Protein AF-A0A1D6Q9Y7-F1 (afdb_monomer)

InterPro domains:
  IPR002205 DNA topoisomerase, type IIA, domain A [PF00521] (2-168)
  IPR002205 DNA topoisomerase, type IIA, domain A [PS52040] (1-167)
  IPR013757 DNA topoisomerase, type IIA, alpha-helical domain superfamily [G3DSA:1.10.268.10] (16-209)
  IPR013760 DNA topoisomerase, type IIA-like domain superfamily [SSF56719] (1-176)
  IPR050634 DNA Topoisomerase II [PTHR10169] (1-210)

Mean predicted aligned error: 13.59 Å

Secondary structure (DSSP, 8-state):
-EEE-TTS-EEE-SSHHHHHHHHHHHHHHHHHHHHHHHHHHHHHHHHHHHHHHHHHHHHHTTSS--TT--HHHHHHHHHHTTPPP------------S---------------SS--GGGGHHHHTS-GGG-SHHHHHHHHHHHHHHHHHHHHHHHS-HHHHHHHHHHHHHHHHHHHHHHHHHHHHHHHHHHHHHHH---------PPPPPPP--------

Organism: Zea mays (NCBI:txid4577)

Foldseek 3Di:
DWDQAPVRDTDDDPDVVVVVVSVVVVLLVVLVVVLVVVLVVLVVVLLLLVLLLVLLVCVLVVVDDLPPDDLVVSLVVCVVVPRDFAADPPPPPDCDDDDDDDPDPDDDDDDDDDDGDSNRCVSNVVDDPVCSDPVNSVVSVVVSVVSVVVSVVSVPDRSVNVVVVVVVVVVVVVVVVVVVVVVVVVVVVVVVVVVVVPPDDDDDDDDDDDDDDDDDDDDDD

Nearest PDB structures (foldseek):
  8gcc-assembly1_B  TM=9.013E-01  e=9.458E-10  Trypanosoma cruzi strain CL Brener
  4j3n-assembly1_A  TM=8.733E-01  e=1.197E-09  Homo sapiens
  5gwi-assembly1_A  TM=8.778E-01  e=2.894E-09  Homo sapiens
  4g0w-assembly1_B  TM=8.693E-01  e=4.370E-09  Homo sapiens
  1bjt-assembly1_A  TM=8.539E-01  e=1.505E-08  Saccharomyces cerevisiae

pLDDT: mean 79.4, std 22.07, range [29.62, 97.56]

Sequence (221 aa):
MHLFDSDGKIRKYDTPEQILEEFFQLRLEFYCKRKEALLKNIKLDLKKLENKVRFIRCVVDNEIIVNNRKRADLFLELRHKNFDPFPKKKKKAEPTAVGAIEEEENVESPETAVGVDPSDYEYLLSMSIGTLTLEKIQELNAEKQKLVDDVVELMNTSPKSLWLKDLDAFEKELDVLDQMDLAEEVQREKRIKEGKKGGSKAAPKKQPKKAAPIKLESSTE

Solvent-accessible surface area (backbone atoms only — not comparable to full-atom values): 13820 Å² total; per-residue (Å²): 90,79,45,67,48,100,87,70,45,86,40,80,38,94,50,72,64,61,53,50,57,56,48,50,55,55,51,52,53,51,34,45,54,46,52,53,52,51,53,51,49,53,53,52,51,46,53,53,49,51,48,46,47,51,49,38,49,34,40,71,72,63,75,44,77,76,74,98,56,61,68,70,59,53,46,52,50,42,55,74,69,66,56,81,73,54,68,67,82,71,76,74,75,68,90,71,77,90,84,82,83,84,80,80,82,82,77,89,78,84,83,84,77,73,98,74,57,76,66,16,51,40,85,62,75,71,54,60,77,88,55,62,40,75,68,45,43,52,52,53,50,52,53,44,49,52,53,51,51,51,48,54,52,57,68,72,50,48,47,66,54,56,50,50,56,53,48,58,54,48,50,54,55,48,55,51,51,55,51,49,53,52,51,49,50,54,50,51,50,48,54,53,55,53,58,66,71,64,80,83,77,92,80,82,95,74,80,89,76,79,82,79,82,80,84,80,86,82,74,90,131

Radius of gyration: 30.13 Å; Cα contacts (8 Å, |Δi|>4): 92; chains: 1; bounding box: 78×54×70 Å

Structure (mmCIF, N/CA/C/O backbone):
data_AF-A0A1D6Q9Y7-F1
#
_entry.id   AF-A0A1D6Q9Y7-F1
#
loop_
_atom_site.group_PDB
_atom_site.id
_atom_site.type_symbol
_atom_site.label_atom_id
_atom_site.label_alt_id
_atom_site.label_comp_id
_atom_site.label_asym_id
_atom_site.label_entity_id
_atom_site.label_seq_id
_atom_site.pdbx_PDB_ins_code
_atom_site.Cartn_x
_atom_site.Cartn_y
_atom_site.Cartn_z
_atom_site.occupancy
_atom_site.B_iso_or_equiv
_atom_site.auth_seq_id
_atom_site.auth_comp_id
_atom_site.auth_asym_id
_atom_site.auth_atom_id
_atom_site.pdbx_PDB_model_num
ATOM 1 N N . MET A 1 1 ? 16.407 -15.327 -31.214 1.00 90.94 1 MET A N 1
ATOM 2 C CA . MET A 1 1 ? 16.794 -15.268 -29.785 1.00 90.94 1 MET A CA 1
ATOM 3 C C . MET A 1 1 ? 16.027 -16.350 -29.037 1.00 90.94 1 MET A C 1
ATOM 5 O O . MET A 1 1 ? 14.853 -16.512 -29.332 1.00 90.94 1 MET A O 1
ATOM 9 N N . HIS A 1 2 ? 16.659 -17.124 -28.153 1.00 94.19 2 HIS A N 1
ATOM 10 C CA . HIS A 1 2 ? 15.965 -18.149 -27.356 1.00 94.19 2 HIS A CA 1
ATOM 11 C C . HIS A 1 2 ? 15.825 -17.642 -25.922 1.00 94.19 2 HIS A C 1
ATOM 13 O O . HIS A 1 2 ? 16.838 -17.315 -25.308 1.00 94.19 2 HIS A O 1
ATOM 19 N N . LEU A 1 3 ? 14.595 -17.540 -25.422 1.00 95.06 3 LEU A N 1
ATOM 20 C CA . LEU A 1 3 ? 14.276 -17.031 -24.085 1.00 95.06 3 LEU A CA 1
ATOM 21 C C . LEU A 1 3 ? 13.204 -17.918 -23.442 1.00 95.06 3 LEU A C 1
ATOM 23 O O . LEU A 1 3 ? 12.553 -18.701 -24.135 1.00 95.06 3 LEU A O 1
ATOM 27 N N . PHE A 1 4 ? 13.037 -17.802 -22.127 1.00 94.50 4 PHE A N 1
ATOM 28 C CA . PHE A 1 4 ? 11.902 -18.399 -21.431 1.00 94.50 4 PHE A CA 1
ATOM 29 C C . PHE A 1 4 ? 10.667 -17.510 -21.593 1.00 94.50 4 PHE A C 1
ATOM 31 O O . PHE A 1 4 ? 10.765 -16.297 -21.406 1.00 94.50 4 PHE A O 1
ATOM 38 N N . ASP A 1 5 ? 9.535 -18.117 -21.936 1.00 90.50 5 ASP A N 1
ATOM 39 C CA . ASP A 1 5 ? 8.233 -17.450 -21.969 1.00 90.50 5 ASP A CA 1
ATOM 40 C C . ASP A 1 5 ? 7.643 -17.280 -20.552 1.00 90.50 5 ASP A C 1
ATOM 42 O O . ASP A 1 5 ? 8.247 -17.678 -19.547 1.00 90.50 5 ASP A O 1
ATOM 46 N N . SER A 1 6 ? 6.449 -16.687 -20.453 1.00 89.19 6 SER A N 1
ATOM 47 C CA . SER A 1 6 ? 5.740 -16.500 -19.175 1.00 89.19 6 SER A CA 1
ATOM 48 C C . SER A 1 6 ? 5.443 -17.801 -18.417 1.00 89.19 6 SER A C 1
ATOM 50 O O . SER A 1 6 ? 5.249 -17.762 -17.202 1.00 89.19 6 SER A O 1
ATOM 52 N N . ASP A 1 7 ? 5.419 -18.938 -19.118 1.00 89.81 7 ASP A N 1
ATOM 53 C CA . ASP A 1 7 ? 5.186 -20.269 -18.554 1.00 89.81 7 ASP A CA 1
ATOM 54 C C . ASP A 1 7 ? 6.498 -20.987 -18.184 1.00 89.81 7 ASP A C 1
ATOM 56 O O . ASP A 1 7 ? 6.476 -22.130 -17.717 1.00 89.81 7 ASP A O 1
ATOM 60 N N . GLY A 1 8 ? 7.651 -20.346 -18.403 1.00 91.19 8 GLY A N 1
ATOM 61 C CA . GLY A 1 8 ? 8.970 -20.916 -18.139 1.00 91.19 8 GLY A CA 1
ATOM 62 C C . GLY A 1 8 ? 9.435 -21.931 -19.188 1.00 91.19 8 GLY A C 1
ATOM 63 O O . GLY A 1 8 ? 10.327 -22.734 -18.905 1.00 91.19 8 GLY A O 1
ATOM 64 N N . LYS A 1 9 ? 8.861 -21.927 -20.396 1.00 93.81 9 LYS A N 1
ATOM 65 C CA . LYS A 1 9 ? 9.272 -22.799 -21.507 1.00 93.81 9 LYS A CA 1
ATOM 66 C C . LYS A 1 9 ? 10.214 -22.063 -22.450 1.00 93.81 9 LYS A C 1
ATOM 68 O O . LYS A 1 9 ? 10.090 -20.864 -22.672 1.00 93.81 9 LYS A O 1
ATOM 73 N N . ILE A 1 10 ? 11.165 -22.793 -23.035 1.00 95.25 10 ILE A N 1
ATOM 74 C CA . ILE A 1 10 ? 12.103 -22.217 -24.004 1.00 95.25 10 ILE A CA 1
ATOM 75 C C . ILE A 1 10 ? 11.368 -21.964 -25.321 1.00 95.25 10 ILE A C 1
ATOM 77 O O . ILE A 1 10 ? 10.906 -22.902 -25.974 1.00 95.25 10 ILE A O 1
ATOM 81 N N . ARG A 1 11 ? 11.334 -20.701 -25.742 1.00 93.75 11 ARG A N 1
ATOM 82 C CA . ARG A 1 11 ? 10.751 -20.251 -27.003 1.00 93.75 11 ARG A CA 1
ATOM 83 C C . ARG A 1 11 ? 11.802 -19.540 -27.853 1.00 93.75 11 ARG A C 1
ATOM 85 O O . ARG A 1 11 ? 12.656 -18.807 -27.350 1.00 93.75 11 ARG A O 1
ATOM 92 N N . LYS A 1 12 ? 11.751 -19.770 -29.166 1.00 95.69 12 LYS A N 1
ATOM 93 C CA . LYS A 1 12 ? 12.546 -19.027 -30.150 1.00 95.69 12 LYS A CA 1
ATOM 94 C C . LYS A 1 12 ? 11.738 -17.830 -30.648 1.00 95.69 12 LYS A C 1
ATOM 96 O O . LYS A 1 12 ? 10.635 -18.008 -31.150 1.00 95.69 12 LYS A O 1
ATOM 101 N N . TYR A 1 13 ? 12.329 -16.648 -30.546 1.00 95.44 13 TYR A N 1
ATOM 102 C CA . TYR A 1 13 ? 11.825 -15.387 -31.082 1.00 95.44 13 TYR A CA 1
ATOM 103 C C . TYR A 1 13 ? 12.644 -15.007 -32.311 1.00 95.44 13 TYR A C 1
ATOM 105 O O . TYR A 1 13 ? 13.884 -14.982 -32.249 1.00 95.44 13 TYR A O 1
ATOM 113 N N . ASP A 1 14 ? 11.969 -14.735 -33.422 1.00 95.38 14 ASP A N 1
ATOM 114 C CA . ASP A 1 14 ? 12.628 -14.395 -34.685 1.00 95.38 14 ASP A CA 1
ATOM 115 C C . ASP A 1 14 ? 12.981 -12.908 -34.756 1.00 95.38 14 ASP A C 1
ATOM 117 O O . ASP A 1 14 ? 14.014 -12.554 -35.324 1.00 95.38 14 ASP A O 1
ATOM 121 N N . THR A 1 15 ? 12.187 -12.052 -34.109 1.00 96.81 15 THR A N 1
ATOM 122 C CA . THR A 1 15 ? 12.413 -10.604 -34.055 1.00 96.81 15 THR A CA 1
ATOM 123 C C . THR A 1 15 ? 12.258 -10.074 -32.620 1.00 96.81 15 THR A C 1
ATOM 125 O O . THR A 1 15 ? 11.575 -10.703 -31.804 1.00 96.81 15 THR A O 1
ATOM 128 N N . PRO A 1 16 ? 12.915 -8.956 -32.255 1.00 95.44 16 PRO A N 1
ATOM 129 C CA . PRO A 1 16 ? 12.782 -8.365 -30.921 1.00 95.44 16 PRO A CA 1
ATOM 130 C C . PRO A 1 16 ? 11.370 -7.836 -30.628 1.00 95.44 16 PRO A C 1
ATOM 132 O O . PRO A 1 16 ? 10.951 -7.827 -29.473 1.00 95.44 16 PRO A O 1
ATOM 135 N N . GLU A 1 17 ? 10.602 -7.462 -31.651 1.00 96.31 17 GLU A N 1
ATOM 136 C CA . GLU A 1 17 ? 9.222 -6.986 -31.510 1.00 96.31 17 GLU A CA 1
ATOM 137 C C . GLU A 1 17 ? 8.303 -8.073 -30.940 1.00 96.31 17 GLU A C 1
ATOM 139 O O . GLU A 1 17 ? 7.440 -7.766 -30.123 1.00 96.31 17 GLU A O 1
ATOM 144 N N . GLN A 1 18 ? 8.534 -9.349 -31.283 1.00 94.50 18 GLN A N 1
ATOM 145 C CA . GLN A 1 18 ? 7.775 -10.474 -30.719 1.00 94.50 18 GLN A CA 1
ATOM 146 C C . GLN A 1 18 ? 7.965 -10.594 -29.200 1.00 94.50 18 GLN A C 1
ATOM 148 O O . GLN A 1 18 ? 7.024 -10.920 -28.480 1.00 94.50 18 GLN A O 1
ATOM 153 N N . ILE A 1 19 ? 9.178 -10.315 -28.709 1.00 94.75 19 ILE A N 1
ATOM 154 C CA . ILE A 1 19 ? 9.476 -10.308 -27.270 1.00 94.75 19 ILE A CA 1
ATOM 155 C C . ILE A 1 19 ? 8.729 -9.150 -26.604 1.00 94.75 19 ILE A C 1
ATOM 157 O O . ILE A 1 19 ? 8.137 -9.322 -25.541 1.00 94.75 19 ILE A O 1
ATOM 161 N N . LEU A 1 20 ? 8.740 -7.973 -27.238 1.00 95.06 20 LEU A N 1
ATOM 162 C CA . LEU A 1 20 ? 8.088 -6.779 -26.710 1.00 95.06 20 LEU A CA 1
ATOM 163 C C . LEU A 1 20 ? 6.562 -6.934 -26.648 1.00 95.06 20 LEU A C 1
ATOM 165 O O . LEU A 1 20 ? 5.955 -6.527 -25.661 1.00 95.06 20 LEU A O 1
ATOM 169 N N . GLU A 1 21 ? 5.947 -7.537 -27.666 1.00 93.69 21 GLU A N 1
ATOM 170 C CA . GLU A 1 21 ? 4.503 -7.781 -27.708 1.00 93.69 21 GLU A CA 1
ATOM 171 C C . GLU A 1 21 ? 4.059 -8.757 -26.607 1.00 93.69 21 GLU A C 1
ATOM 173 O O . GLU A 1 21 ? 3.091 -8.483 -25.893 1.00 93.69 21 GLU A O 1
ATOM 178 N N . GLU A 1 22 ? 4.808 -9.847 -26.398 1.00 93.31 22 GLU A N 1
ATOM 179 C CA . GLU A 1 22 ? 4.549 -10.793 -25.305 1.00 93.31 22 GLU A CA 1
ATOM 180 C C . GLU A 1 22 ? 4.733 -10.127 -23.931 1.00 93.31 22 GLU A C 1
ATOM 182 O O . GLU A 1 22 ? 3.859 -10.214 -23.061 1.00 93.31 22 GLU A O 1
ATOM 187 N N . PHE A 1 23 ? 5.830 -9.383 -23.755 1.00 94.94 23 PHE A N 1
ATOM 188 C CA . PHE A 1 23 ? 6.104 -8.639 -22.528 1.00 94.94 23 PHE A CA 1
ATOM 189 C C . PHE A 1 23 ? 5.013 -7.609 -22.220 1.00 94.94 23 PHE A C 1
ATOM 191 O O . PHE A 1 23 ? 4.602 -7.480 -21.067 1.00 94.94 23 PHE A O 1
ATOM 198 N N . PHE A 1 24 ? 4.524 -6.885 -23.231 1.00 94.94 24 PHE A N 1
ATOM 199 C CA . PHE A 1 24 ? 3.516 -5.844 -23.056 1.00 94.94 24 PHE A CA 1
ATOM 200 C C . PHE A 1 24 ? 2.220 -6.400 -22.456 1.00 94.94 24 PHE A C 1
ATOM 202 O O . PHE A 1 24 ? 1.682 -5.819 -21.508 1.00 94.94 24 PHE A O 1
ATOM 209 N N . GLN A 1 25 ? 1.742 -7.538 -22.968 1.00 93.19 25 GLN A N 1
ATOM 210 C CA . GLN A 1 25 ? 0.517 -8.172 -22.474 1.00 93.19 25 GLN A CA 1
ATOM 211 C C . GLN A 1 25 ? 0.675 -8.645 -21.029 1.00 93.19 25 GLN A C 1
ATOM 213 O O . GLN A 1 25 ? -0.143 -8.303 -20.170 1.00 93.19 25 GLN A O 1
ATOM 218 N N . LEU A 1 26 ? 1.772 -9.353 -20.747 1.00 94.69 26 LEU A N 1
ATOM 219 C CA . LEU A 1 26 ? 2.085 -9.826 -19.402 1.00 94.69 26 LEU A CA 1
ATOM 220 C C . LEU A 1 26 ? 2.188 -8.651 -18.422 1.00 94.69 26 LEU A C 1
ATOM 222 O O . LEU A 1 26 ? 1.589 -8.659 -17.346 1.00 94.69 26 LEU A O 1
ATOM 226 N N . ARG A 1 27 ? 2.913 -7.596 -18.801 1.00 95.62 27 ARG A N 1
ATOM 227 C CA . ARG A 1 27 ? 3.117 -6.423 -17.951 1.00 95.62 27 ARG A CA 1
ATOM 228 C C . ARG A 1 27 ? 1.794 -5.738 -17.621 1.00 95.62 27 ARG A C 1
ATOM 230 O O . ARG A 1 27 ? 1.571 -5.401 -16.457 1.00 95.62 27 ARG A O 1
ATOM 237 N N . LEU A 1 28 ? 0.910 -5.567 -18.604 1.00 95.50 28 LEU A N 1
ATOM 238 C CA . LEU A 1 28 ? -0.394 -4.943 -18.391 1.00 95.50 28 LEU A CA 1
ATOM 239 C C . LEU A 1 28 ? -1.270 -5.757 -17.426 1.00 95.50 28 LEU A C 1
ATOM 241 O O . LEU A 1 28 ? -1.888 -5.176 -16.531 1.00 95.50 28 LEU A O 1
ATOM 245 N N . GLU A 1 29 ? -1.273 -7.086 -17.545 1.00 96.12 29 GLU A N 1
ATOM 246 C CA . GLU A 1 29 ? -1.982 -7.972 -16.613 1.00 96.12 29 GLU A CA 1
ATOM 247 C C . GLU A 1 29 ? -1.471 -7.802 -15.171 1.00 96.12 29 GLU A C 1
ATOM 249 O O . GLU A 1 29 ? -2.252 -7.703 -14.219 1.00 96.12 29 GLU A O 1
ATOM 254 N N . PHE A 1 30 ? -0.154 -7.689 -14.992 1.00 96.50 30 PHE A N 1
ATOM 255 C CA . PHE A 1 30 ? 0.439 -7.452 -13.678 1.00 96.50 30 PHE A CA 1
ATOM 256 C C . PHE A 1 30 ? 0.118 -6.062 -13.114 1.00 96.50 30 PHE A C 1
ATOM 258 O O . PHE A 1 30 ? -0.008 -5.925 -11.897 1.00 96.50 30 PHE A O 1
ATOM 265 N N . TYR A 1 31 ? -0.094 -5.042 -13.952 1.00 97.19 31 TYR A N 1
ATOM 266 C CA . TYR A 1 31 ? -0.619 -3.754 -13.483 1.00 97.19 31 TYR A CA 1
ATOM 267 C C . TYR A 1 31 ? -2.076 -3.844 -13.020 1.00 97.19 31 TYR A C 1
ATOM 269 O O . TYR A 1 31 ? -2.432 -3.194 -12.034 1.00 97.19 31 TYR A O 1
ATOM 277 N N . CYS A 1 32 ? -2.907 -4.675 -13.658 1.00 96.31 32 CYS A N 1
ATOM 278 C CA . CYS A 1 32 ? -4.252 -4.974 -13.157 1.00 96.31 32 CYS A CA 1
ATOM 279 C C . CYS A 1 32 ? -4.180 -5.636 -11.773 1.00 96.31 32 CYS A C 1
ATOM 281 O O . CYS A 1 32 ? -4.748 -5.113 -10.812 1.00 96.31 32 CYS A O 1
ATOM 283 N N . LYS A 1 33 ? -3.379 -6.705 -11.641 1.00 97.06 33 LYS A N 1
ATOM 284 C CA . LYS A 1 33 ? -3.133 -7.396 -10.360 1.00 97.06 33 LYS A CA 1
ATOM 285 C C . LYS A 1 33 ? -2.590 -6.445 -9.287 1.00 97.06 33 LYS A C 1
ATOM 287 O O . LYS A 1 33 ? -3.025 -6.487 -8.137 1.00 97.06 33 LYS A O 1
ATOM 292 N N . ARG A 1 34 ? -1.670 -5.545 -9.653 1.00 96.94 34 ARG A N 1
ATOM 293 C CA . ARG A 1 34 ? -1.130 -4.516 -8.752 1.00 96.94 34 ARG A CA 1
ATOM 294 C C . ARG A 1 34 ? -2.224 -3.570 -8.271 1.00 96.94 34 ARG A C 1
ATOM 296 O O . ARG A 1 34 ? -2.310 -3.333 -7.070 1.00 96.94 34 ARG A O 1
ATOM 303 N N . LYS A 1 35 ? -3.059 -3.042 -9.170 1.00 95.69 35 LYS A N 1
ATOM 304 C CA . LYS A 1 35 ? -4.166 -2.149 -8.797 1.00 95.69 35 LYS A CA 1
ATOM 305 C C . LYS A 1 35 ? -5.121 -2.833 -7.816 1.00 95.69 35 LYS A C 1
ATOM 307 O O . LYS A 1 35 ? -5.488 -2.236 -6.806 1.00 95.69 35 LYS A O 1
ATOM 312 N N . GLU A 1 36 ? -5.487 -4.084 -8.078 1.00 96.25 36 GLU A N 1
ATOM 313 C CA . GLU A 1 36 ? -6.342 -4.871 -7.184 1.00 96.25 36 GLU A CA 1
ATOM 314 C C . GLU A 1 36 ? -5.708 -5.073 -5.804 1.00 96.25 36 GLU A C 1
ATOM 316 O O . GLU A 1 36 ? -6.368 -4.861 -4.783 1.00 96.25 36 GLU A O 1
ATOM 321 N N . ALA A 1 37 ? -4.421 -5.429 -5.757 1.00 96.56 37 ALA A N 1
ATOM 322 C CA . ALA A 1 37 ? -3.688 -5.601 -4.507 1.00 96.56 37 ALA A CA 1
ATOM 323 C C . ALA A 1 37 ? -3.598 -4.293 -3.706 1.00 96.56 37 ALA A C 1
ATOM 325 O O . ALA A 1 37 ? -3.840 -4.296 -2.500 1.00 96.56 37 ALA A O 1
ATOM 326 N N . LEU A 1 38 ? -3.312 -3.170 -4.372 1.00 94.94 38 LEU A N 1
ATOM 327 C CA . LEU A 1 38 ? -3.281 -1.848 -3.746 1.00 94.94 38 LEU A CA 1
ATOM 328 C C . LEU A 1 38 ? -4.652 -1.477 -3.166 1.00 94.94 38 LEU A C 1
ATOM 330 O O . LEU A 1 38 ? -4.739 -1.139 -1.988 1.00 94.94 38 LEU A O 1
ATOM 334 N N . LEU A 1 39 ? -5.735 -1.633 -3.938 1.00 94.50 39 LEU A N 1
ATOM 335 C CA . LEU A 1 39 ? -7.096 -1.382 -3.451 1.00 94.50 39 LEU A CA 1
ATOM 336 C C . LEU A 1 39 ? -7.453 -2.273 -2.257 1.00 94.50 39 LEU A C 1
ATOM 338 O O . LEU A 1 39 ? -8.073 -1.808 -1.302 1.00 94.50 39 LEU A O 1
ATOM 342 N N . LYS A 1 40 ? -7.068 -3.552 -2.294 1.00 95.25 40 LYS A N 1
ATOM 343 C CA . LYS A 1 40 ? -7.291 -4.485 -1.186 1.00 95.25 40 LYS A CA 1
ATOM 344 C C . LYS A 1 40 ? -6.550 -4.041 0.076 1.00 95.25 40 LYS A C 1
ATOM 346 O O . LYS A 1 40 ? -7.139 -4.083 1.153 1.00 95.25 40 LYS A O 1
ATOM 351 N N . 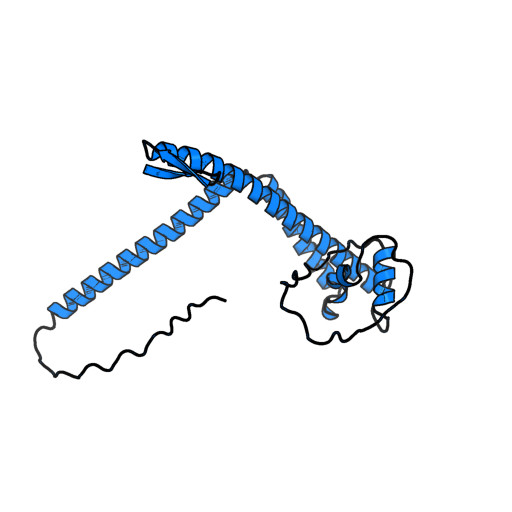ASN A 1 41 ? -5.298 -3.610 -0.057 1.00 94.12 41 ASN A N 1
ATOM 352 C CA . ASN A 1 41 ? -4.486 -3.156 1.069 1.00 94.12 41 ASN A CA 1
ATOM 353 C C . ASN A 1 41 ? -5.060 -1.878 1.688 1.00 94.12 41 ASN A C 1
ATOM 355 O O . ASN A 1 41 ? -5.305 -1.859 2.890 1.00 94.12 41 ASN A O 1
ATOM 359 N N . ILE A 1 42 ? -5.382 -0.868 0.872 1.00 93.94 42 ILE A N 1
ATOM 360 C CA . ILE A 1 42 ? -5.940 0.393 1.382 1.00 93.94 42 ILE A CA 1
ATOM 361 C C . ILE A 1 42 ? -7.288 0.146 2.075 1.00 93.94 42 ILE A C 1
ATOM 363 O O . ILE A 1 42 ? -7.518 0.649 3.170 1.00 93.94 42 ILE A O 1
ATOM 367 N N . LYS A 1 43 ? -8.162 -0.699 1.505 1.00 92.94 43 LYS A N 1
ATOM 368 C CA . LYS A 1 43 ? -9.426 -1.093 2.159 1.00 92.94 43 LYS A CA 1
ATOM 369 C C . LYS A 1 43 ? -9.202 -1.805 3.495 1.00 92.94 43 LYS A C 1
ATOM 371 O O . LYS A 1 43 ? -9.960 -1.586 4.438 1.00 92.94 43 LYS A O 1
ATOM 376 N N . LEU A 1 44 ? -8.187 -2.665 3.579 1.00 93.38 44 LEU A N 1
ATOM 377 C CA . LEU A 1 44 ? -7.834 -3.355 4.818 1.00 93.38 44 LEU A CA 1
ATOM 378 C C . LEU A 1 44 ? -7.365 -2.360 5.886 1.00 93.38 44 LEU A C 1
ATOM 380 O O . LEU A 1 44 ? -7.764 -2.473 7.044 1.00 93.38 44 LEU A O 1
ATOM 384 N N . ASP A 1 45 ? -6.544 -1.386 5.501 1.00 92.50 45 ASP A N 1
ATOM 385 C CA . ASP A 1 45 ? -6.034 -0.365 6.413 1.00 92.50 45 ASP A CA 1
ATOM 386 C C . ASP A 1 45 ? -7.131 0.608 6.854 1.00 92.50 45 ASP A C 1
ATOM 388 O O . ASP A 1 45 ? -7.214 0.917 8.042 1.00 92.50 45 ASP A O 1
ATOM 392 N N . LEU A 1 46 ? -8.055 0.970 5.958 1.00 94.00 46 LEU A N 1
ATOM 393 C CA . LEU A 1 46 ? -9.261 1.737 6.282 1.00 94.00 46 LEU A CA 1
ATOM 394 C C . LEU A 1 46 ? -10.080 1.017 7.366 1.00 94.00 46 LEU A C 1
ATOM 396 O O . LEU A 1 46 ? -10.418 1.617 8.385 1.00 94.00 46 LEU A O 1
ATOM 400 N N . LYS A 1 47 ? -10.305 -0.293 7.213 1.00 93.75 47 LYS A N 1
ATOM 401 C CA . LYS A 1 47 ? -11.034 -1.105 8.199 1.00 93.75 47 LYS A CA 1
ATOM 402 C C . LYS A 1 47 ? -10.330 -1.153 9.564 1.00 93.75 47 LYS A C 1
ATOM 404 O O . LYS A 1 47 ? -10.976 -1.040 10.605 1.00 93.75 47 LYS A O 1
ATOM 409 N N . LYS A 1 48 ? -8.995 -1.268 9.588 1.00 92.56 48 LYS A N 1
ATOM 410 C CA . LYS A 1 48 ? -8.224 -1.165 10.844 1.00 92.56 48 LYS A CA 1
ATOM 411 C C . LYS A 1 48 ? -8.402 0.205 11.485 1.00 92.56 48 LYS A C 1
ATOM 413 O O . LYS A 1 48 ? -8.546 0.291 12.701 1.00 92.56 48 LYS A O 1
ATOM 418 N N . LEU A 1 49 ? -8.354 1.265 10.683 1.00 92.75 49 LEU A N 1
ATOM 419 C CA . LEU A 1 49 ? -8.456 2.637 11.157 1.00 92.75 49 LEU A CA 1
ATOM 420 C C . LEU A 1 49 ? -9.847 2.929 11.729 1.00 92.75 49 LEU A C 1
ATOM 422 O O . LEU A 1 49 ? -9.954 3.518 12.799 1.00 92.75 49 LEU A O 1
ATOM 426 N N . GLU A 1 50 ? -10.902 2.424 11.088 1.00 93.62 50 GLU A N 1
ATOM 427 C CA . GLU A 1 50 ? -12.273 2.470 11.604 1.00 93.62 50 GLU A CA 1
ATOM 428 C C . GLU A 1 50 ? -12.396 1.795 12.967 1.00 93.62 50 GLU A C 1
ATOM 430 O O . GLU A 1 50 ? -12.957 2.383 13.894 1.00 93.62 50 GLU A O 1
ATOM 435 N N . ASN A 1 51 ? -11.811 0.607 13.125 1.00 94.00 51 ASN A N 1
ATOM 436 C CA . ASN A 1 51 ? -11.812 -0.082 14.412 1.00 94.00 51 ASN A CA 1
ATOM 437 C C . ASN A 1 51 ? -10.988 0.644 15.471 1.00 94.00 51 ASN A C 1
ATOM 439 O O . ASN A 1 51 ? -11.418 0.696 16.620 1.00 94.00 51 ASN A O 1
ATOM 443 N N . LYS A 1 52 ? -9.858 1.260 15.105 1.00 92.50 52 LYS A N 1
ATOM 444 C CA . LYS A 1 52 ? -9.080 2.105 16.024 1.00 92.50 52 LYS A CA 1
ATOM 445 C C . LYS A 1 52 ? -9.888 3.311 16.494 1.00 92.50 52 LYS A C 1
ATOM 447 O O . LYS A 1 52 ? -9.973 3.547 17.694 1.00 92.50 52 LYS A O 1
ATOM 452 N N . VAL A 1 53 ? -10.520 4.042 15.572 1.00 93.38 53 VAL A N 1
ATOM 453 C CA . VAL A 1 53 ? -11.374 5.196 15.901 1.00 93.38 53 VAL A CA 1
ATOM 454 C C . VAL A 1 53 ? -12.525 4.771 16.810 1.00 93.38 53 VAL A C 1
ATOM 456 O O . VAL A 1 53 ? -12.773 5.414 17.830 1.00 93.38 53 VAL A O 1
ATOM 459 N N . ARG A 1 54 ? -13.200 3.665 16.473 1.00 94.25 54 ARG A N 1
ATOM 460 C CA . ARG A 1 54 ? -14.298 3.113 17.272 1.00 94.25 54 ARG A CA 1
ATOM 461 C C . ARG A 1 54 ? -13.830 2.700 18.666 1.00 94.25 54 ARG A C 1
ATOM 463 O O . ARG A 1 54 ? -14.496 3.028 19.639 1.00 94.25 54 ARG A O 1
ATOM 470 N N . PHE A 1 55 ? -12.684 2.032 18.768 1.00 93.12 55 PHE A N 1
ATOM 471 C CA . PHE A 1 55 ? -12.112 1.602 20.040 1.00 93.12 55 PHE A CA 1
ATOM 472 C C . PHE A 1 55 ? -11.773 2.796 20.931 1.00 93.12 55 PHE A C 1
ATOM 474 O O . PHE A 1 55 ? -12.223 2.841 22.071 1.00 93.12 55 PHE A O 1
ATOM 481 N N . ILE A 1 56 ? -11.052 3.793 20.404 1.00 91.69 56 ILE A N 1
ATOM 482 C CA . ILE A 1 56 ? -10.695 4.990 21.175 1.00 91.69 56 ILE A CA 1
ATOM 483 C C . ILE A 1 56 ? -11.955 5.723 21.639 1.00 91.69 56 ILE A C 1
ATOM 485 O O . ILE A 1 56 ? -12.027 6.104 22.802 1.00 91.69 56 ILE A O 1
ATOM 489 N N . ARG A 1 57 ? -12.965 5.874 20.770 1.00 92.38 57 ARG A N 1
ATOM 490 C CA . ARG A 1 57 ? -14.246 6.484 21.148 1.00 92.38 57 ARG A CA 1
ATOM 491 C C . ARG A 1 57 ? -14.904 5.726 22.304 1.00 92.38 57 ARG A C 1
ATOM 493 O O . ARG A 1 57 ? -15.196 6.340 23.318 1.00 92.38 57 ARG A O 1
ATOM 500 N N . CYS A 1 58 ? -15.031 4.402 22.207 1.00 92.25 58 CYS A N 1
ATOM 501 C CA . CYS A 1 58 ? -15.584 3.585 23.289 1.00 92.25 58 CYS A CA 1
ATOM 502 C C . CYS A 1 58 ? -14.782 3.695 24.600 1.00 92.25 58 CYS A C 1
ATOM 504 O O . CYS A 1 58 ? -15.363 3.598 25.676 1.00 92.25 58 CYS A O 1
ATOM 506 N N . VAL A 1 59 ? -13.459 3.879 24.540 1.00 91.00 59 VAL A N 1
ATOM 507 C CA . VAL A 1 59 ? -12.630 4.073 25.741 1.00 91.00 59 VAL A CA 1
ATOM 508 C C . VAL A 1 59 ? -12.837 5.466 26.345 1.00 91.00 59 VAL A C 1
ATOM 510 O O . VAL A 1 59 ? -12.977 5.582 27.559 1.00 91.00 59 VAL A O 1
ATOM 513 N N . VAL A 1 60 ? -12.909 6.513 25.517 1.00 89.19 60 VAL A N 1
ATOM 514 C CA . VAL A 1 60 ? -13.179 7.895 25.958 1.00 89.19 60 VAL A CA 1
ATOM 515 C C . VAL A 1 60 ? -14.585 8.027 26.553 1.00 89.19 60 VAL A C 1
ATOM 517 O O . VAL A 1 60 ? -14.759 8.684 27.578 1.00 89.19 60 VAL A O 1
ATOM 520 N N . ASP A 1 61 ? -15.566 7.341 25.966 1.00 90.56 61 ASP A N 1
ATOM 521 C CA . ASP A 1 61 ? -16.957 7.309 26.431 1.00 90.56 61 ASP A CA 1
ATOM 522 C C . ASP A 1 61 ? -17.151 6.383 27.654 1.00 90.56 61 ASP A C 1
ATOM 524 O O . ASP A 1 61 ? -18.261 6.239 28.163 1.00 90.56 61 ASP A O 1
ATOM 528 N N . ASN A 1 62 ? -16.070 5.777 28.168 1.00 89.44 62 ASN A N 1
ATOM 529 C CA . ASN A 1 62 ? -16.051 4.811 29.276 1.00 89.44 62 ASN A CA 1
ATOM 530 C C . ASN A 1 62 ? -16.871 3.529 29.027 1.00 89.44 62 ASN A C 1
ATOM 532 O O . ASN A 1 62 ? -17.174 2.792 29.964 1.00 89.44 62 ASN A O 1
ATOM 536 N N . GLU A 1 63 ? -17.201 3.218 27.772 1.00 89.56 63 GLU A N 1
ATOM 537 C CA . GLU A 1 63 ? -17.855 1.962 27.401 1.00 89.56 63 GLU A CA 1
ATOM 538 C C . GLU A 1 63 ? -16.901 0.767 27.479 1.00 89.56 63 GLU A C 1
ATOM 540 O O . GLU A 1 63 ? -17.356 -0.355 27.697 1.00 89.56 63 GLU A O 1
ATOM 545 N N . ILE A 1 64 ? -15.605 0.981 27.225 1.00 88.44 64 ILE A N 1
ATOM 546 C CA . ILE A 1 64 ? -14.546 -0.029 27.351 1.00 88.44 64 ILE A CA 1
ATOM 547 C C . ILE A 1 64 ? -13.535 0.464 28.380 1.00 88.44 64 ILE A C 1
ATOM 549 O O . ILE A 1 64 ? -12.866 1.477 28.180 1.00 88.44 64 ILE A O 1
ATOM 553 N N . ILE A 1 65 ? -13.370 -0.298 29.459 1.00 86.56 65 ILE A N 1
ATOM 554 C CA . ILE A 1 65 ? -12.392 -0.000 30.505 1.00 86.56 65 ILE A CA 1
ATOM 555 C C . ILE A 1 65 ? -11.181 -0.905 30.300 1.00 86.56 65 ILE A C 1
ATOM 557 O O . ILE A 1 65 ? -11.248 -2.109 30.532 1.00 86.56 65 ILE A O 1
ATOM 561 N N . VAL A 1 66 ? -10.063 -0.319 29.873 1.00 84.81 66 VAL A N 1
ATOM 562 C CA . VAL A 1 66 ? -8.805 -1.052 29.629 1.00 84.81 66 VAL A CA 1
ATOM 563 C C . VAL A 1 66 ? -7.957 -1.171 30.905 1.00 84.81 66 VAL A C 1
ATOM 565 O O . VAL A 1 66 ? -7.135 -2.076 31.030 1.00 84.81 66 VAL A O 1
ATOM 568 N N . ASN A 1 67 ? -8.152 -0.270 31.874 1.00 84.25 67 ASN A N 1
ATOM 569 C CA . ASN A 1 67 ? -7.342 -0.214 33.089 1.00 84.25 67 ASN A CA 1
ATOM 570 C C . ASN A 1 67 ? -7.695 -1.343 34.078 1.00 84.25 67 ASN A C 1
ATOM 572 O O . ASN A 1 67 ? -8.869 -1.615 34.318 1.00 84.25 67 ASN A O 1
ATOM 576 N N . ASN A 1 68 ? -6.671 -1.952 34.687 1.00 85.56 68 ASN A N 1
ATOM 577 C CA . ASN A 1 68 ? -6.783 -2.993 35.719 1.00 85.56 68 ASN A CA 1
ATOM 578 C C . ASN A 1 68 ? -7.671 -4.201 35.334 1.00 85.56 68 ASN A C 1
ATOM 580 O O . ASN A 1 68 ? -8.408 -4.740 36.161 1.00 85.56 68 ASN A O 1
ATOM 584 N N . ARG A 1 69 ? -7.627 -4.621 34.063 1.00 87.75 69 ARG A N 1
ATOM 585 C CA . ARG A 1 69 ? -8.409 -5.745 33.519 1.00 87.75 69 ARG A CA 1
ATOM 586 C C . ARG A 1 69 ? -7.491 -6.820 32.948 1.00 87.75 69 ARG A C 1
ATOM 588 O O . ARG A 1 69 ? -6.424 -6.520 32.412 1.00 87.75 69 ARG A O 1
ATOM 595 N N . LYS A 1 70 ? -7.912 -8.085 33.040 1.00 88.81 70 LYS A N 1
ATOM 596 C CA . LYS A 1 70 ? -7.198 -9.192 32.393 1.00 88.81 70 LYS A CA 1
ATOM 597 C C . LYS A 1 70 ? -7.350 -9.070 30.878 1.00 88.81 70 LYS A C 1
ATOM 599 O O . LYS A 1 70 ? -8.423 -8.734 30.380 1.00 88.81 70 LYS A O 1
ATOM 604 N N . ARG A 1 71 ? -6.287 -9.389 30.131 1.00 86.00 71 ARG A N 1
ATOM 605 C CA . ARG A 1 71 ? -6.316 -9.322 28.658 1.00 86.00 71 ARG A CA 1
ATOM 606 C C . ARG A 1 71 ? -7.380 -10.250 28.064 1.00 86.00 71 ARG A C 1
ATOM 608 O O . ARG A 1 71 ? -8.076 -9.834 27.149 1.00 86.00 71 ARG A O 1
ATOM 615 N N . ALA A 1 72 ? -7.548 -11.450 28.627 1.00 86.81 72 ALA A N 1
ATOM 616 C CA . ALA A 1 72 ? -8.580 -12.414 28.229 1.00 86.81 72 ALA A CA 1
ATOM 617 C C . ALA A 1 72 ? -9.996 -11.805 28.222 1.00 86.81 72 ALA A C 1
ATOM 619 O O . ALA A 1 72 ? -10.714 -11.922 27.230 1.00 86.81 72 ALA A O 1
ATOM 620 N N . ASP A 1 73 ? -10.357 -11.078 29.281 1.00 88.69 73 ASP A N 1
ATOM 621 C CA . ASP A 1 73 ? -11.679 -10.456 29.414 1.00 88.69 73 ASP A CA 1
ATOM 622 C C . ASP A 1 73 ? -11.884 -9.340 28.379 1.00 88.69 73 ASP A C 1
ATOM 624 O O . ASP A 1 73 ? -12.961 -9.216 27.796 1.00 88.69 73 ASP A O 1
ATOM 628 N N . LEU A 1 74 ? -10.834 -8.555 28.102 1.00 87.94 74 LEU A N 1
ATOM 629 C CA . LEU A 1 74 ? -10.864 -7.525 27.058 1.00 87.94 74 LEU A CA 1
ATOM 630 C C . LEU A 1 74 ? -11.070 -8.135 25.668 1.00 87.94 74 LEU A C 1
ATOM 632 O O . LEU A 1 74 ? -11.807 -7.575 24.862 1.00 87.94 74 LEU A O 1
ATOM 636 N N . PHE A 1 75 ? -10.459 -9.287 25.380 1.00 86.69 75 PHE A N 1
ATOM 637 C CA . PHE A 1 75 ? -10.660 -9.975 24.104 1.00 86.69 75 PHE A CA 1
ATOM 638 C C . PHE A 1 75 ? -12.102 -10.447 23.924 1.00 86.69 75 PHE A C 1
ATOM 640 O O . PHE A 1 75 ? -12.685 -10.227 22.861 1.00 86.69 75 PHE A O 1
ATOM 647 N N . LEU A 1 76 ? -12.694 -11.043 24.962 1.00 87.19 76 LEU A N 1
ATOM 648 C CA . LEU A 1 76 ? -14.104 -11.433 24.945 1.00 87.19 76 LEU A CA 1
ATOM 649 C C . LEU A 1 76 ? -15.002 -10.213 24.724 1.00 87.19 76 LEU A C 1
ATOM 651 O O . LEU A 1 76 ? -15.894 -10.253 23.879 1.00 87.19 76 LEU A O 1
ATOM 655 N N . GLU A 1 77 ? -14.732 -9.103 25.411 1.00 90.31 77 GLU A N 1
ATOM 656 C CA . GLU A 1 77 ? -15.497 -7.866 25.256 1.00 90.31 77 GLU A CA 1
ATOM 657 C C . GLU A 1 77 ? -15.406 -7.292 23.830 1.00 90.31 77 GLU A C 1
ATOM 659 O O . GLU A 1 77 ? -16.433 -6.958 23.233 1.00 90.31 77 GLU A O 1
ATOM 664 N N . LEU A 1 78 ? -14.205 -7.231 23.242 1.00 90.50 78 LEU A N 1
ATOM 665 C CA . LEU A 1 78 ? -14.005 -6.776 21.859 1.00 90.50 78 LEU A CA 1
ATOM 666 C C . LEU A 1 78 ? -14.717 -7.682 20.849 1.00 90.50 78 LEU A C 1
ATOM 668 O O . LEU A 1 78 ? -15.301 -7.201 19.874 1.00 90.50 78 LEU A O 1
ATOM 672 N N . ARG A 1 79 ? -14.724 -8.990 21.109 1.00 88.81 79 ARG A N 1
ATOM 673 C CA . ARG A 1 79 ? -15.456 -9.960 20.301 1.00 88.81 79 ARG A CA 1
ATOM 674 C C . ARG A 1 79 ? -16.967 -9.750 20.402 1.00 88.81 79 ARG A C 1
ATOM 676 O O . ARG A 1 79 ? -17.635 -9.673 19.375 1.00 88.81 79 ARG A O 1
ATOM 683 N N . HIS A 1 80 ? -17.499 -9.581 21.612 1.00 90.56 80 HIS A N 1
ATOM 684 C CA . HIS A 1 80 ? -18.919 -9.292 21.837 1.00 90.56 80 HIS A CA 1
ATOM 685 C C . HIS A 1 80 ? -19.356 -7.966 21.204 1.00 90.56 80 HIS A C 1
ATOM 687 O O . HIS A 1 80 ? -20.464 -7.867 20.676 1.00 90.56 80 HIS A O 1
ATOM 693 N N . LYS A 1 81 ? -18.477 -6.958 21.193 1.00 89.81 81 LYS A N 1
ATOM 694 C CA . LYS A 1 81 ? -18.721 -5.667 20.535 1.00 89.81 81 LYS A CA 1
ATOM 695 C C . LYS A 1 81 ? -18.504 -5.697 19.015 1.00 89.81 81 LYS A C 1
ATOM 697 O O . LYS A 1 81 ? -18.661 -4.657 18.375 1.00 89.81 81 LYS A O 1
ATOM 702 N N . ASN A 1 82 ? -18.223 -6.854 18.408 1.00 90.69 82 ASN A N 1
ATOM 703 C CA . ASN A 1 82 ? -18.015 -7.017 16.964 1.00 90.69 82 ASN A CA 1
ATOM 704 C C . ASN A 1 82 ? -16.915 -6.094 16.409 1.00 90.69 82 ASN A C 1
ATOM 706 O O . ASN A 1 82 ? -17.130 -5.379 15.429 1.00 90.69 82 ASN A O 1
ATOM 710 N N . PHE A 1 83 ? -15.751 -6.056 17.060 1.00 92.44 83 PHE A N 1
ATOM 711 C CA . PHE A 1 83 ? -14.545 -5.515 16.430 1.00 92.44 83 PHE A CA 1
ATOM 712 C C . PHE A 1 83 ? -13.984 -6.534 15.438 1.00 92.44 83 PHE A C 1
ATOM 714 O O . PHE A 1 83 ? -14.024 -7.741 15.698 1.00 92.44 83 PHE A O 1
ATOM 721 N N . ASP A 1 84 ? -13.435 -6.067 14.313 1.00 91.88 84 ASP A N 1
ATOM 722 C CA . ASP A 1 84 ? -12.846 -7.000 13.358 1.00 91.88 84 ASP A CA 1
ATOM 723 C C . ASP A 1 84 ? -11.495 -7.521 13.859 1.00 91.88 84 ASP A C 1
ATOM 725 O O . ASP A 1 84 ? -10.633 -6.720 14.254 1.00 91.88 84 ASP A O 1
ATOM 729 N N . PRO A 1 85 ? -11.286 -8.846 13.801 1.00 90.88 85 PRO A N 1
ATOM 730 C CA . PRO A 1 85 ? -9.999 -9.452 14.082 1.00 90.88 85 PRO A CA 1
ATOM 731 C C . PRO A 1 85 ? -9.031 -9.207 12.918 1.00 90.88 85 PRO A C 1
ATOM 733 O O . PRO A 1 85 ? -9.384 -9.353 11.744 1.00 90.88 85 PRO A O 1
ATOM 736 N N . PHE A 1 86 ? -7.788 -8.858 13.242 1.00 88.88 86 PHE A N 1
ATOM 737 C CA . PHE A 1 86 ? -6.691 -8.765 12.284 1.00 88.88 86 PHE A CA 1
ATOM 738 C C . PHE A 1 86 ? -5.536 -9.649 12.753 1.00 88.88 86 PHE A C 1
ATOM 740 O O . PHE A 1 86 ? -4.660 -9.169 13.479 1.00 88.88 86 PHE A O 1
ATOM 747 N N . PRO A 1 87 ? -5.498 -10.922 12.320 1.00 82.94 87 PRO A N 1
ATOM 748 C CA . PRO A 1 87 ? -4.417 -11.819 12.679 1.00 82.94 87 PRO A CA 1
ATOM 749 C C . PRO A 1 87 ? -3.079 -11.237 12.249 1.00 82.94 87 PRO A C 1
ATOM 751 O O . PRO A 1 87 ? -2.864 -10.883 11.081 1.00 82.94 87 PRO A O 1
ATOM 754 N N . LYS A 1 88 ? -2.139 -11.174 13.194 1.00 75.75 88 LYS A N 1
ATOM 755 C CA . LYS A 1 88 ? -0.734 -10.993 12.838 1.00 75.75 88 LYS A CA 1
ATOM 756 C C . LYS A 1 88 ? -0.354 -12.185 11.970 1.00 75.75 88 LYS A C 1
ATOM 758 O O . LYS A 1 88 ? -0.669 -13.326 12.303 1.00 75.75 88 LYS A O 1
ATOM 763 N N . LYS A 1 89 ? 0.323 -11.938 10.845 1.00 67.88 89 LYS A N 1
ATOM 764 C CA . LYS A 1 89 ? 0.939 -13.023 10.075 1.00 67.88 89 LYS A CA 1
ATOM 765 C C . LYS A 1 89 ? 1.868 -13.762 11.039 1.00 67.88 89 LYS A C 1
ATOM 767 O O . LYS A 1 89 ? 2.944 -13.247 11.338 1.00 67.88 89 LYS A O 1
ATOM 772 N N . LYS A 1 90 ? 1.443 -14.921 11.559 1.00 58.50 90 LYS A N 1
ATOM 773 C CA . LYS A 1 90 ? 2.329 -15.822 12.298 1.00 58.50 90 LYS A CA 1
ATOM 774 C C . LYS A 1 90 ? 3.486 -16.059 11.333 1.00 58.50 90 LYS A C 1
ATOM 776 O O . LYS A 1 90 ? 3.244 -16.509 10.208 1.00 58.50 90 LYS A O 1
ATOM 781 N N . LYS A 1 91 ? 4.708 -15.635 11.693 1.00 46.94 91 LYS A N 1
ATOM 782 C CA . LYS A 1 91 ? 5.903 -16.053 10.952 1.00 46.94 91 LYS A CA 1
ATOM 783 C C . LYS A 1 91 ? 5.760 -17.565 10.876 1.00 46.94 91 LYS A C 1
ATOM 785 O O . LYS A 1 91 ? 5.701 -18.200 11.925 1.00 46.94 91 LYS A O 1
ATOM 790 N N . LYS A 1 92 ? 5.552 -18.119 9.677 1.00 40.03 92 LYS A N 1
ATOM 791 C CA . LYS A 1 92 ? 5.601 -19.568 9.512 1.00 40.03 92 LYS A CA 1
ATOM 792 C C . LYS A 1 92 ? 6.967 -19.946 10.056 1.00 40.03 92 LYS A C 1
ATOM 794 O O . LYS A 1 92 ? 7.963 -19.482 9.509 1.00 40.03 92 LYS A O 1
ATOM 799 N N . ALA A 1 93 ? 6.985 -20.654 11.180 1.00 38.59 93 ALA A N 1
ATOM 800 C CA . ALA A 1 93 ? 8.182 -21.325 11.627 1.00 38.59 93 ALA A CA 1
ATOM 801 C C . ALA A 1 93 ? 8.625 -22.164 10.429 1.00 38.59 93 ALA A C 1
ATOM 803 O O . ALA A 1 93 ? 7.882 -23.027 9.955 1.00 38.59 93 ALA A O 1
ATOM 804 N N . GLU A 1 94 ? 9.774 -21.818 9.862 1.00 32.62 94 GLU A N 1
ATOM 805 C CA . GLU A 1 94 ? 10.520 -22.781 9.072 1.00 32.62 94 GLU A CA 1
ATOM 806 C C . GLU A 1 94 ? 10.701 -24.032 9.942 1.00 32.62 94 GLU A C 1
ATOM 808 O O . GLU A 1 94 ? 10.755 -23.908 11.171 1.00 32.62 94 GLU A O 1
ATOM 813 N N . PRO A 1 95 ? 10.737 -25.243 9.365 1.00 38.56 95 PRO A N 1
ATOM 814 C CA . PRO A 1 95 ? 10.943 -26.449 10.144 1.00 38.56 95 PRO A CA 1
ATOM 815 C C . PRO A 1 95 ? 12.416 -26.487 10.571 1.00 38.56 95 PRO A C 1
ATOM 817 O O . PRO A 1 95 ? 13.228 -27.204 9.995 1.00 38.56 95 PRO A O 1
ATOM 820 N N . THR A 1 96 ? 12.788 -25.662 11.548 1.00 36.91 96 THR A N 1
ATOM 821 C CA . THR A 1 96 ? 14.084 -25.737 12.207 1.00 36.91 96 THR A CA 1
ATOM 822 C C . THR A 1 96 ? 14.044 -26.923 13.161 1.00 36.91 96 THR A C 1
ATOM 824 O O . THR A 1 96 ? 13.062 -27.155 13.864 1.00 36.91 96 THR A O 1
ATOM 827 N N . ALA A 1 97 ? 15.102 -27.719 13.077 1.00 42.38 97 ALA A N 1
ATOM 828 C CA . ALA A 1 97 ? 15.232 -29.050 13.627 1.00 42.38 97 ALA A CA 1
ATOM 829 C C . ALA A 1 97 ? 14.832 -29.188 15.107 1.00 42.38 97 ALA A C 1
ATOM 831 O O . ALA A 1 97 ? 15.002 -28.292 15.927 1.00 42.38 97 ALA A O 1
ATOM 832 N N . VAL A 1 98 ? 14.340 -30.392 15.395 1.00 38.91 98 VAL A N 1
ATOM 833 C CA . VAL A 1 98 ? 14.041 -30.994 16.696 1.00 38.91 98 VAL A CA 1
ATOM 834 C C . VAL A 1 98 ? 14.949 -30.489 17.826 1.00 38.91 98 VAL A C 1
ATOM 836 O O . VAL A 1 98 ? 16.153 -30.729 17.811 1.00 38.91 98 VAL A O 1
ATOM 839 N N . GLY A 1 99 ? 14.324 -29.923 18.863 1.00 40.50 99 GLY A N 1
ATOM 840 C CA . GLY A 1 99 ? 14.835 -29.973 20.233 1.00 40.50 99 GLY A CA 1
ATOM 841 C C . GLY A 1 99 ? 15.337 -28.655 20.819 1.00 40.50 99 GLY A C 1
ATOM 842 O O . GLY A 1 99 ? 16.540 -28.426 20.849 1.00 40.50 99 GLY A O 1
ATOM 843 N N . ALA A 1 100 ? 14.430 -27.862 21.400 1.00 32.97 100 ALA A N 1
ATOM 844 C CA . ALA A 1 100 ? 14.713 -27.019 22.568 1.00 32.97 100 ALA A CA 1
ATOM 845 C C . ALA A 1 100 ? 13.403 -26.486 23.187 1.00 32.97 100 ALA A C 1
ATOM 847 O O . ALA A 1 100 ? 12.878 -25.473 22.747 1.00 32.97 100 ALA A O 1
ATOM 848 N N . ILE A 1 101 ? 12.907 -27.226 24.185 1.00 30.31 101 ILE A N 1
ATOM 849 C CA . ILE A 1 101 ? 12.156 -26.791 25.380 1.00 30.31 101 ILE A CA 1
ATOM 850 C C . ILE A 1 101 ? 11.065 -25.729 25.142 1.00 30.31 101 ILE A C 1
ATOM 852 O O . ILE A 1 101 ? 11.317 -24.527 25.122 1.00 30.31 101 ILE A O 1
ATOM 856 N N . GLU A 1 102 ? 9.828 -26.214 25.047 1.00 31.31 102 GLU A N 1
ATOM 857 C CA . GLU A 1 102 ? 8.605 -25.431 25.215 1.00 31.31 102 GLU A CA 1
ATOM 858 C C . GLU A 1 102 ? 8.484 -25.011 26.690 1.00 31.31 102 GLU A C 1
ATOM 860 O O . GLU A 1 102 ? 8.313 -25.855 27.569 1.00 31.31 102 GLU A O 1
ATOM 865 N N . GLU A 1 103 ? 8.575 -23.712 26.981 1.00 30.89 103 GLU A N 1
ATOM 866 C CA . GLU A 1 103 ? 7.939 -23.169 28.182 1.00 30.89 103 GLU A CA 1
ATOM 867 C C . GLU A 1 103 ? 6.455 -22.973 27.861 1.00 30.89 103 GLU A C 1
ATOM 869 O O . GLU A 1 103 ? 6.040 -22.010 27.214 1.00 30.89 103 GLU A O 1
ATOM 874 N N . GLU A 1 104 ? 5.669 -23.967 28.271 1.00 33.22 104 GLU A N 1
ATOM 875 C CA . GLU A 1 104 ? 4.216 -23.925 28.335 1.00 33.22 104 GLU A CA 1
ATOM 876 C C . GLU A 1 104 ? 3.761 -22.802 29.284 1.00 33.22 104 GLU A C 1
ATOM 878 O O . GLU A 1 104 ? 3.763 -22.967 30.504 1.00 33.22 104 GLU A O 1
ATOM 883 N N . GLU A 1 105 ? 3.266 -21.684 28.748 1.00 29.62 105 GLU A N 1
ATOM 884 C CA . GLU A 1 105 ? 2.210 -20.944 29.446 1.00 29.62 105 GLU A CA 1
ATOM 885 C C . GLU A 1 105 ? 0.851 -21.498 29.012 1.00 29.62 105 GLU A C 1
ATOM 887 O O . GLU A 1 105 ? 0.203 -21.048 28.066 1.00 29.62 105 GLU A O 1
ATOM 892 N N . ASN A 1 106 ? 0.447 -22.531 29.750 1.00 35.16 106 ASN A N 1
ATOM 893 C CA . ASN A 1 106 ? -0.910 -23.037 29.844 1.00 35.16 106 ASN A CA 1
ATOM 894 C C . ASN A 1 106 ? -1.888 -21.915 30.240 1.00 35.16 106 ASN A C 1
ATOM 896 O O . ASN A 1 106 ? -1.837 -21.401 31.360 1.00 35.16 106 ASN A O 1
ATOM 900 N N . VAL A 1 107 ? -2.844 -21.613 29.359 1.00 31.61 107 VAL A N 1
ATOM 901 C CA . VAL A 1 107 ? -4.146 -21.072 29.766 1.00 31.61 107 VAL A CA 1
ATOM 902 C C . VAL A 1 107 ? -5.248 -21.884 29.084 1.00 31.61 107 VAL A C 1
ATOM 904 O O . VAL A 1 107 ? -5.819 -21.482 28.072 1.00 31.61 107 VAL A O 1
ATOM 907 N N . GLU A 1 108 ? -5.553 -23.052 29.648 1.00 40.06 108 GLU A N 1
ATOM 908 C CA . GLU A 1 108 ? -6.835 -23.730 29.457 1.00 40.06 108 GLU A CA 1
ATOM 909 C C . GLU A 1 108 ? -7.989 -22.892 30.032 1.00 40.06 108 GLU A C 1
ATOM 911 O O . GLU A 1 108 ? -8.059 -22.661 31.242 1.00 40.06 108 GLU A O 1
ATOM 916 N N . SER A 1 109 ? -8.944 -22.492 29.184 1.00 38.56 109 SER A N 1
ATOM 917 C CA . SER A 1 109 ? -10.374 -22.381 29.536 1.00 38.56 109 SER A CA 1
ATOM 918 C C . SER A 1 109 ? -11.245 -21.958 28.341 1.00 38.56 109 SER A C 1
ATOM 920 O O . SER A 1 109 ? -10.727 -21.412 27.369 1.00 38.56 109 SER A O 1
ATOM 922 N N . PRO A 1 110 ? -12.558 -22.258 28.368 1.00 45.25 110 PRO A N 1
ATOM 923 C CA . PRO A 1 110 ? -13.124 -23.287 27.499 1.00 45.25 110 PRO A CA 1
ATOM 924 C C . PRO A 1 110 ? -13.957 -22.721 26.333 1.00 45.25 110 PRO A C 1
ATOM 926 O O . PRO A 1 110 ? -14.300 -21.545 26.292 1.00 45.25 110 PRO A O 1
ATOM 929 N N . GLU A 1 111 ? -14.307 -23.612 25.401 1.00 36.56 111 GLU A N 1
ATOM 930 C CA . GLU A 1 111 ? -15.311 -23.426 24.338 1.00 36.56 111 GLU A CA 1
ATOM 931 C C . GLU A 1 111 ? -14.977 -22.369 23.268 1.00 36.56 111 GLU A C 1
ATOM 933 O O . GLU A 1 111 ? -15.633 -21.340 23.098 1.00 36.56 111 GLU A O 1
ATOM 938 N N . THR A 1 112 ? -13.977 -22.676 22.441 1.00 38.56 112 THR A N 1
ATOM 939 C CA . THR A 1 112 ? -13.678 -21.929 21.214 1.00 38.56 112 THR A CA 1
ATOM 940 C C . THR A 1 112 ? -14.704 -22.218 20.115 1.00 38.56 112 THR A C 1
ATOM 942 O O . THR A 1 112 ? -14.453 -22.915 19.132 1.00 38.56 112 THR A O 1
ATOM 945 N N . ALA A 1 113 ? -15.874 -21.590 20.216 1.00 42.31 113 ALA A N 1
ATOM 946 C CA . ALA A 1 113 ? -16.641 -21.277 19.021 1.00 42.31 113 ALA A CA 1
ATOM 947 C C . ALA A 1 113 ? -15.792 -20.337 18.137 1.00 42.31 113 ALA A C 1
ATOM 949 O O . ALA A 1 113 ? -15.370 -19.274 18.586 1.00 42.31 113 ALA A O 1
ATOM 950 N N . VAL A 1 114 ? -15.548 -20.736 16.885 1.00 44.59 114 VAL A N 1
ATOM 951 C CA . VAL A 1 114 ? -15.058 -19.940 15.738 1.00 44.59 114 VAL A CA 1
ATOM 952 C C . VAL A 1 114 ? -13.720 -19.197 15.931 1.00 44.59 114 VAL A C 1
ATOM 954 O O . VAL A 1 114 ? -13.714 -18.025 16.286 1.00 44.59 114 VAL A O 1
ATOM 957 N N . GLY A 1 115 ? -12.605 -19.871 15.620 1.00 57.38 115 GLY A N 1
ATOM 958 C CA . GLY A 1 115 ? -11.484 -19.392 14.779 1.00 57.38 115 GLY A CA 1
ATOM 959 C C . GLY A 1 115 ? -10.795 -18.034 15.011 1.00 57.38 115 GLY A C 1
ATOM 960 O O . GLY A 1 115 ? -10.000 -17.654 14.157 1.00 57.38 115 GLY A O 1
ATOM 961 N N . VAL A 1 116 ? -11.083 -17.304 16.087 1.00 61.47 116 VAL A N 1
ATOM 962 C CA . VAL A 1 116 ? -10.482 -15.998 16.407 1.00 61.47 116 VAL A CA 1
ATOM 963 C C . VAL A 1 116 ? -9.537 -16.172 17.589 1.00 61.47 116 VAL A C 1
ATOM 965 O O . VAL A 1 116 ? -9.957 -16.594 18.668 1.00 61.47 116 VAL A O 1
ATOM 968 N N . ASP A 1 117 ? -8.262 -15.870 17.367 1.00 77.75 117 ASP A N 1
ATOM 969 C CA . ASP A 1 117 ? -7.198 -15.978 18.365 1.00 77.75 117 ASP A CA 1
ATOM 970 C C . ASP A 1 117 ? -7.116 -14.649 19.148 1.00 77.75 117 ASP A C 1
ATOM 972 O O . ASP A 1 117 ? -7.294 -13.578 18.558 1.00 77.75 117 ASP A O 1
ATOM 976 N N . PRO A 1 118 ? -6.843 -14.660 20.466 1.00 75.38 118 PRO A N 1
ATOM 977 C CA . PRO A 1 118 ? -6.589 -13.440 21.237 1.00 75.38 118 PRO A CA 1
ATOM 978 C C . PRO A 1 118 ? -5.588 -12.478 20.568 1.00 75.38 118 PRO A C 1
ATOM 980 O O . PRO A 1 118 ? -5.734 -11.257 20.646 1.00 75.38 118 PRO A O 1
ATOM 983 N N . SER A 1 119 ? -4.598 -13.006 19.844 1.00 80.50 119 SER A N 1
ATOM 984 C CA . SER A 1 119 ? -3.612 -12.201 19.109 1.00 80.50 119 SER A CA 1
ATOM 985 C C . SER A 1 119 ? -4.201 -11.340 17.976 1.00 80.50 119 SER A C 1
ATOM 987 O O . SER A 1 119 ? -3.570 -10.364 17.557 1.00 80.50 119 SER A O 1
ATOM 989 N N . ASP A 1 120 ? -5.427 -11.613 17.522 1.00 86.88 120 ASP A N 1
ATOM 990 C CA . ASP A 1 120 ? -6.059 -10.910 16.401 1.00 86.88 120 ASP A CA 1
ATOM 991 C C . ASP A 1 120 ? -6.526 -9.488 16.753 1.00 86.88 120 ASP A C 1
ATOM 993 O O . ASP A 1 120 ? -6.685 -8.640 15.872 1.00 86.88 120 ASP A O 1
ATOM 997 N N . TYR A 1 121 ? -6.739 -9.197 18.038 1.00 89.56 121 TYR A N 1
ATOM 998 C CA . TYR A 1 121 ? -7.140 -7.869 18.525 1.00 89.56 121 TYR A CA 1
ATOM 999 C C . TYR A 1 121 ? -5.964 -7.034 19.026 1.00 89.56 121 TYR A C 1
ATOM 1001 O O . TYR A 1 121 ? -6.138 -5.910 19.507 1.00 89.56 121 TYR A O 1
ATOM 1009 N N . GLU A 1 122 ? -4.746 -7.562 18.929 1.00 88.44 122 GLU A N 1
ATOM 1010 C CA . GLU A 1 122 ? -3.596 -6.929 19.554 1.00 88.44 122 GLU A CA 1
ATOM 1011 C C . GLU A 1 122 ? -3.294 -5.547 18.963 1.00 88.44 122 GLU A C 1
ATOM 1013 O O . GLU A 1 122 ? -2.848 -4.672 19.691 1.00 88.44 122 GLU A O 1
ATOM 1018 N N . TYR A 1 123 ? -3.642 -5.300 17.696 1.00 90.81 123 TYR A N 1
ATOM 1019 C CA . TYR A 1 123 ? -3.493 -3.990 17.050 1.00 90.81 123 TYR A CA 1
ATOM 1020 C C . TYR A 1 123 ? -4.284 -2.849 17.723 1.00 90.81 123 TYR A C 1
ATOM 1022 O O . TYR A 1 123 ? -3.948 -1.684 17.504 1.00 90.81 123 TYR A O 1
ATOM 1030 N N . LEU A 1 124 ? -5.325 -3.171 18.505 1.00 90.75 124 LEU A N 1
ATOM 1031 C CA . LEU A 1 124 ? -6.085 -2.216 19.322 1.00 90.75 124 LEU A CA 1
ATOM 1032 C C . LEU A 1 124 ? -5.480 -2.095 20.723 1.00 90.75 124 LEU A C 1
ATOM 1034 O O . LEU A 1 124 ? -5.273 -0.996 21.228 1.00 90.75 124 LEU A O 1
ATOM 1038 N N . LEU A 1 125 ? -5.158 -3.231 21.346 1.00 87.38 125 LEU A N 1
ATOM 1039 C CA . LEU A 1 125 ? -4.680 -3.275 22.731 1.00 87.38 125 LEU A CA 1
ATOM 1040 C C . LEU A 1 125 ? -3.197 -2.908 22.896 1.00 87.38 125 LEU A C 1
ATOM 1042 O O . LEU A 1 125 ? -2.756 -2.673 24.018 1.00 87.38 125 LEU A O 1
ATOM 1046 N N . SER A 1 126 ? -2.410 -2.907 21.819 1.00 86.69 126 SER A N 1
ATOM 1047 C CA . SER A 1 126 ? -1.005 -2.479 21.816 1.00 86.69 126 SER A CA 1
ATOM 1048 C C . SER A 1 126 ? -0.841 -0.979 21.551 1.00 86.69 126 SER A C 1
ATOM 1050 O O . SER A 1 126 ? 0.283 -0.507 21.383 1.00 86.69 126 SER A O 1
ATOM 1052 N N . MET A 1 127 ? -1.941 -0.229 21.437 1.00 86.50 127 MET A N 1
ATOM 1053 C CA . MET A 1 127 ? -1.895 1.219 21.256 1.00 86.50 127 MET A CA 1
ATOM 1054 C C . MET A 1 127 ? -1.382 1.897 22.530 1.00 86.50 127 MET A C 1
ATOM 1056 O O . MET A 1 127 ? -1.680 1.466 23.644 1.00 86.50 127 MET A O 1
ATOM 1060 N N . SER A 1 128 ? -0.598 2.966 22.381 1.00 85.06 128 SER A N 1
ATOM 1061 C CA . SER A 1 128 ? -0.104 3.699 23.545 1.00 85.06 128 SER A CA 1
ATOM 1062 C C . SER A 1 128 ? -1.248 4.457 24.218 1.00 85.06 128 SER A C 1
ATOM 1064 O O . SER A 1 128 ? -2.135 4.987 23.552 1.00 85.06 128 SER A O 1
ATOM 1066 N N . ILE A 1 129 ? -1.222 4.554 25.547 1.00 80.12 129 ILE A N 1
ATOM 1067 C CA . ILE A 1 129 ? -2.282 5.219 26.327 1.00 80.12 129 ILE A CA 1
ATOM 1068 C C . ILE A 1 129 ? -2.473 6.681 25.886 1.00 80.12 129 ILE A C 1
ATOM 1070 O O . ILE A 1 129 ? -3.596 7.169 25.845 1.00 80.12 129 ILE A O 1
ATOM 1074 N N . GLY A 1 130 ? -1.401 7.356 25.454 1.00 78.94 130 GLY A N 1
ATOM 1075 C CA . GLY A 1 130 ? -1.463 8.720 24.916 1.00 78.94 130 GLY A CA 1
ATOM 1076 C C . GLY A 1 130 ? -2.267 8.869 23.617 1.00 78.94 130 GLY A C 1
ATOM 1077 O O . GLY A 1 130 ? -2.583 9.987 23.230 1.00 78.94 130 GLY A O 1
ATOM 1078 N N . THR A 1 131 ? -2.626 7.768 22.947 1.00 82.69 131 THR A N 1
ATOM 1079 C CA . THR A 1 131 ? -3.522 7.791 21.775 1.00 82.69 131 THR A CA 1
ATOM 1080 C C . THR A 1 131 ? -5.004 7.795 22.139 1.00 82.69 131 THR A C 1
ATOM 1082 O O . THR A 1 131 ? -5.843 7.967 21.258 1.00 82.69 131 THR A O 1
ATOM 1085 N N . LEU A 1 132 ? -5.350 7.625 23.417 1.00 84.75 132 LEU A N 1
ATOM 1086 C CA . LEU A 1 132 ? -6.730 7.560 23.894 1.00 84.75 132 LEU A CA 1
ATOM 1087 C C . LEU A 1 132 ? -7.291 8.966 24.179 1.00 84.75 132 LEU A C 1
ATOM 1089 O O . LEU A 1 132 ? -7.770 9.245 25.275 1.00 84.75 132 LEU A O 1
ATOM 1093 N N . THR A 1 133 ? -7.189 9.874 23.205 1.00 87.62 133 THR A N 1
ATOM 1094 C CA . THR A 1 133 ? -7.625 11.276 23.322 1.00 87.62 133 THR A CA 1
ATOM 1095 C C . THR A 1 133 ? -8.556 11.676 22.177 1.00 87.62 133 THR A C 1
ATOM 1097 O O . THR A 1 133 ? -8.522 11.098 21.088 1.00 87.62 133 THR A O 1
ATOM 1100 N N . LEU A 1 134 ? -9.382 12.705 22.399 1.00 88.00 134 LEU A N 1
ATOM 1101 C CA . LEU A 1 134 ? -10.257 13.268 21.361 1.00 88.00 134 LEU A CA 1
ATOM 1102 C C . LEU A 1 134 ? -9.462 13.841 20.177 1.00 88.00 134 LEU A C 1
ATOM 1104 O O . LEU A 1 134 ? -9.877 13.692 19.029 1.00 88.00 134 LEU A O 1
ATOM 1108 N N . GLU A 1 135 ? -8.301 14.440 20.442 1.00 91.12 135 GLU A N 1
ATOM 1109 C CA . GLU A 1 135 ? -7.393 14.949 19.406 1.00 91.12 135 GLU A CA 1
ATOM 1110 C C . GLU A 1 135 ? -6.913 13.819 18.492 1.00 91.12 135 GLU A C 1
ATOM 1112 O O . GLU A 1 135 ? -6.938 13.943 17.267 1.00 91.12 135 GLU A O 1
ATOM 1117 N N . LYS A 1 136 ? -6.568 12.660 19.069 1.00 89.31 136 LYS A N 1
ATOM 1118 C CA . LYS A 1 136 ? -6.141 11.512 18.271 1.00 89.31 136 LYS A CA 1
ATOM 1119 C C . LYS A 1 136 ? -7.277 10.935 17.429 1.00 89.31 136 LYS A C 1
ATOM 1121 O O . LYS A 1 136 ? -7.033 10.502 16.307 1.00 89.31 136 LYS A O 1
ATOM 1126 N N . ILE A 1 137 ? -8.521 10.970 17.916 1.00 90.44 137 ILE A N 1
ATOM 1127 C CA . ILE A 1 137 ? -9.693 10.620 17.096 1.00 90.44 137 ILE A CA 1
ATOM 1128 C C . ILE A 1 137 ? -9.788 11.542 15.872 1.00 90.44 137 ILE A C 1
ATOM 1130 O O . ILE A 1 137 ? -10.061 11.063 14.772 1.00 90.44 137 ILE A O 1
ATOM 1134 N N . GLN A 1 138 ? -9.574 12.850 16.039 1.00 92.31 138 GLN A N 1
ATOM 1135 C CA . GLN A 1 138 ? -9.601 13.800 14.921 1.00 92.31 138 GLN A CA 1
ATOM 1136 C C . GLN A 1 138 ? -8.489 13.508 13.909 1.00 92.31 138 GLN A C 1
ATOM 1138 O O . GLN A 1 138 ? -8.763 13.443 12.712 1.00 92.31 138 GLN A O 1
ATOM 1143 N N . GLU A 1 139 ? -7.269 13.248 14.383 1.00 93.69 139 GLU A N 1
ATOM 1144 C CA . GLU A 1 139 ? -6.135 12.879 13.531 1.00 93.69 139 GLU A CA 1
ATOM 1145 C C . GLU A 1 139 ? -6.405 11.583 12.744 1.00 93.69 139 GLU A C 1
ATOM 1147 O O . GLU A 1 139 ? -6.232 11.548 11.528 1.00 93.69 139 GLU A O 1
ATOM 1152 N N . LEU A 1 140 ? -6.911 10.535 13.406 1.00 92.19 140 LEU A N 1
ATOM 1153 C CA . LEU A 1 140 ? -7.243 9.264 12.752 1.00 92.19 140 LEU A CA 1
ATOM 1154 C C . LEU A 1 140 ? -8.409 9.402 11.763 1.00 92.19 140 LEU A C 1
ATOM 1156 O O . LEU A 1 140 ? -8.442 8.700 10.756 1.00 92.19 140 LEU A O 1
ATOM 1160 N N . ASN A 1 141 ? -9.360 10.306 12.009 1.00 92.12 141 ASN A N 1
ATOM 1161 C CA . ASN A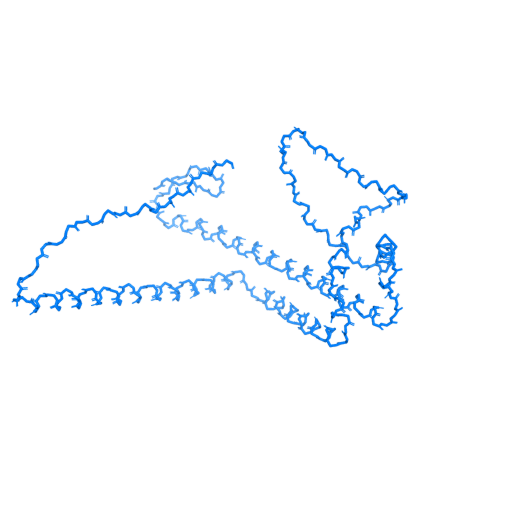 1 141 ? -10.412 10.610 11.036 1.00 92.12 141 ASN A CA 1
ATOM 1162 C C . ASN A 1 141 ? -9.866 11.358 9.813 1.00 92.12 141 ASN A C 1
ATOM 1164 O O . ASN A 1 141 ? -10.315 11.091 8.700 1.00 92.12 141 ASN A O 1
ATOM 1168 N N . ALA A 1 142 ? -8.889 12.251 9.992 1.00 95.25 142 ALA A N 1
ATOM 1169 C CA . ALA A 1 142 ? -8.210 12.899 8.872 1.00 95.25 142 ALA A CA 1
ATOM 1170 C C . ALA A 1 142 ? -7.407 11.882 8.042 1.00 95.25 142 ALA A C 1
ATOM 1172 O O . ALA A 1 142 ? -7.499 11.875 6.815 1.00 95.25 142 ALA A O 1
ATOM 1173 N N . GLU A 1 143 ? -6.691 10.966 8.701 1.00 94.06 143 GLU A N 1
ATOM 1174 C CA . GLU A 1 143 ? -6.008 9.849 8.037 1.00 94.06 143 GLU A CA 1
ATOM 1175 C C . GLU A 1 143 ? -7.008 8.945 7.297 1.00 94.06 143 GLU A C 1
ATOM 1177 O O . GLU A 1 143 ? -6.772 8.571 6.149 1.00 94.06 143 GLU A O 1
ATOM 1182 N N . LYS A 1 144 ? -8.174 8.668 7.897 1.00 93.12 144 LYS A N 1
ATOM 1183 C CA . LYS A 1 144 ? -9.251 7.906 7.252 1.00 93.12 144 LYS A CA 1
ATOM 1184 C C . LYS A 1 144 ? -9.732 8.592 5.984 1.00 93.12 144 LYS A C 1
ATOM 1186 O O . LYS A 1 144 ? -9.886 7.918 4.969 1.00 93.12 144 LYS A O 1
ATOM 1191 N N . GLN A 1 145 ? -9.972 9.900 6.042 1.00 94.81 145 GLN A N 1
ATOM 1192 C CA . GLN A 1 145 ? -10.425 10.655 4.880 1.00 94.81 145 GLN A CA 1
ATOM 1193 C C . GLN A 1 145 ? -9.390 10.599 3.757 1.00 94.81 145 GLN A C 1
ATOM 1195 O O . GLN A 1 145 ? -9.749 10.287 2.628 1.00 94.81 145 GLN A O 1
ATOM 1200 N N . LYS A 1 146 ? -8.105 10.770 4.083 1.00 96.00 146 LYS A N 1
ATOM 1201 C CA . LYS A 1 146 ? -7.021 10.627 3.109 1.00 96.00 146 LYS A CA 1
ATOM 1202 C C . LYS A 1 146 ? -7.026 9.248 2.440 1.00 96.00 146 LYS A C 1
ATOM 1204 O O . LYS A 1 146 ? -6.970 9.167 1.222 1.00 96.00 146 LYS A O 1
ATOM 1209 N N . LEU A 1 147 ? -7.163 8.166 3.213 1.00 94.06 147 LEU A N 1
ATOM 1210 C CA . LEU A 1 147 ? -7.247 6.812 2.651 1.00 94.06 147 LEU A CA 1
ATOM 1211 C C . LEU A 1 147 ? -8.489 6.623 1.765 1.00 94.06 147 LEU A C 1
ATOM 1213 O O . LEU A 1 147 ? -8.424 5.907 0.769 1.00 94.06 147 LEU A O 1
ATOM 1217 N N . VAL A 1 148 ? -9.625 7.230 2.119 1.00 93.88 148 VAL A N 1
ATOM 1218 C CA . VAL A 1 148 ? -10.835 7.216 1.280 1.00 93.88 148 VAL A CA 1
ATOM 1219 C C . VAL A 1 148 ? -10.571 7.927 -0.046 1.00 93.88 148 VAL A C 1
ATOM 1221 O O . VAL A 1 148 ? -10.915 7.385 -1.099 1.00 93.88 148 VAL A O 1
ATOM 1224 N N . ASP A 1 149 ? -9.921 9.086 -0.002 1.00 95.19 149 ASP A N 1
ATOM 1225 C CA . ASP A 1 149 ? -9.554 9.852 -1.191 1.00 95.19 149 ASP A CA 1
ATOM 1226 C C . ASP A 1 149 ? -8.575 9.052 -2.073 1.00 95.19 149 ASP A C 1
ATOM 1228 O O . ASP A 1 149 ? -8.802 8.924 -3.278 1.00 95.19 149 ASP A O 1
ATOM 1232 N N . ASP A 1 150 ? -7.577 8.395 -1.468 1.00 93.25 150 ASP A N 1
ATOM 1233 C CA . ASP A 1 150 ? -6.627 7.508 -2.155 1.00 93.25 150 ASP A CA 1
ATOM 1234 C C . ASP A 1 150 ? -7.344 6.327 -2.847 1.00 93.25 150 ASP A C 1
ATOM 1236 O O . ASP A 1 150 ? -6.991 5.940 -3.965 1.00 93.25 150 ASP A O 1
ATOM 1240 N N . VAL A 1 151 ? -8.381 5.744 -2.222 1.00 93.31 151 VAL A N 1
ATOM 1241 C CA . VAL A 1 151 ? -9.203 4.690 -2.854 1.00 93.31 151 VAL A CA 1
ATOM 1242 C C . VAL A 1 151 ? -9.940 5.236 -4.069 1.00 93.31 151 VAL A C 1
ATOM 1244 O O . VAL A 1 151 ? -9.968 4.566 -5.104 1.00 93.31 151 VAL A O 1
ATOM 1247 N N . VAL A 1 152 ? -10.545 6.420 -3.958 1.00 94.56 152 VAL A N 1
ATOM 1248 C CA . VAL A 1 152 ? -11.280 7.052 -5.062 1.00 94.56 152 VAL A CA 1
ATOM 1249 C C . VAL A 1 152 ? -10.331 7.359 -6.219 1.00 94.56 152 VAL A C 1
ATOM 1251 O O . VAL A 1 152 ? -10.627 7.004 -7.363 1.00 94.56 152 VAL A O 1
ATOM 1254 N N . GLU A 1 153 ? -9.162 7.937 -5.937 1.00 94.25 153 GLU A N 1
ATOM 1255 C CA . GLU A 1 153 ? -8.138 8.189 -6.950 1.00 94.25 153 GLU A CA 1
ATOM 1256 C C . GLU A 1 153 ? -7.699 6.880 -7.621 1.00 94.25 153 GLU A C 1
ATOM 1258 O O . GLU A 1 153 ? -7.731 6.752 -8.850 1.00 94.25 153 GLU A O 1
ATOM 1263 N N . LEU A 1 154 ? -7.352 5.859 -6.833 1.00 92.62 154 LEU A N 1
ATOM 1264 C CA . LEU A 1 154 ? -6.882 4.585 -7.365 1.00 92.62 154 LEU A CA 1
ATOM 1265 C C . LEU A 1 154 ? -7.971 3.854 -8.167 1.00 92.62 154 LEU A C 1
ATOM 1267 O O . LEU A 1 154 ? -7.670 3.209 -9.173 1.00 92.62 154 LEU A O 1
ATOM 1271 N N . MET A 1 155 ? -9.244 3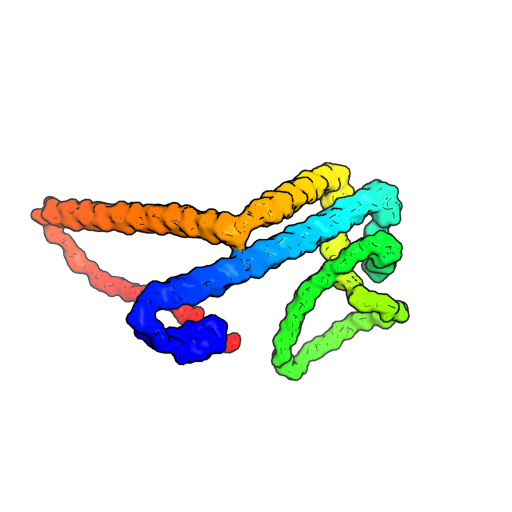.966 -7.782 1.00 90.81 155 MET A N 1
ATOM 1272 C CA . MET A 1 155 ? -10.357 3.426 -8.565 1.00 90.81 155 MET A CA 1
ATOM 1273 C C . MET A 1 155 ? -10.476 4.106 -9.930 1.00 90.81 155 MET A C 1
ATOM 1275 O O . MET A 1 155 ? -10.637 3.397 -10.929 1.00 90.81 155 MET A O 1
ATOM 1279 N N . ASN A 1 156 ? -10.311 5.430 -9.978 1.00 92.81 156 ASN A N 1
ATOM 1280 C CA . ASN A 1 156 ? -10.411 6.231 -11.198 1.00 92.81 156 ASN A CA 1
ATOM 1281 C C . ASN A 1 156 ? -9.184 6.100 -12.118 1.00 92.81 156 ASN A C 1
ATOM 1283 O O . ASN A 1 156 ? -9.300 6.258 -13.333 1.00 92.81 156 ASN A O 1
ATOM 1287 N N . THR A 1 157 ? -8.008 5.773 -11.580 1.00 93.62 157 THR A N 1
ATOM 1288 C CA . THR A 1 157 ? -6.811 5.530 -12.403 1.00 93.62 157 THR A CA 1
ATOM 1289 C C . THR A 1 157 ? -6.895 4.194 -13.140 1.00 93.62 157 THR A C 1
ATOM 1291 O O . THR A 1 157 ? -7.219 3.155 -12.568 1.00 93.62 157 THR A O 1
ATOM 1294 N N . SER A 1 158 ? -6.590 4.172 -14.436 1.00 94.44 158 SER A N 1
ATOM 1295 C CA . SER A 1 158 ? -6.520 2.916 -15.194 1.00 94.44 158 SER A CA 1
ATOM 1296 C C . SER A 1 158 ? -5.166 2.215 -14.986 1.00 94.44 158 SER A C 1
ATOM 1298 O O . SER A 1 158 ? -4.163 2.891 -14.754 1.00 94.44 158 SER A O 1
ATOM 1300 N N . PRO A 1 159 ? -5.078 0.878 -15.135 1.00 94.56 159 PRO A N 1
ATOM 1301 C CA . PRO A 1 159 ? -3.796 0.162 -15.114 1.00 94.56 159 PRO A CA 1
ATOM 1302 C C . PRO A 1 159 ? -2.774 0.717 -16.118 1.00 94.56 159 PRO A C 1
ATOM 1304 O O . PRO A 1 159 ? -1.590 0.805 -15.812 1.00 94.56 159 PRO A O 1
ATOM 1307 N N . LYS A 1 160 ? -3.243 1.175 -17.288 1.00 94.88 160 LYS A N 1
ATOM 1308 C CA . LYS A 1 160 ? -2.405 1.849 -18.291 1.00 94.88 160 LYS A CA 1
ATOM 1309 C C . LYS A 1 160 ? -1.840 3.169 -17.770 1.00 94.88 160 LYS A C 1
ATOM 1311 O O . LYS A 1 160 ? -0.661 3.431 -17.951 1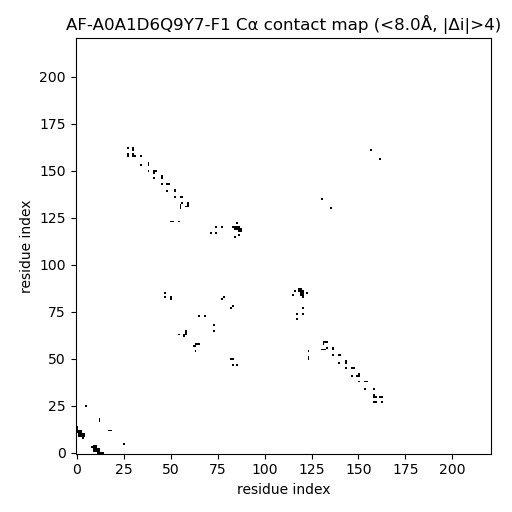.00 94.88 160 LYS A O 1
ATOM 1316 N N . SER A 1 161 ? -2.661 3.981 -17.102 1.00 95.62 161 SER A N 1
ATOM 1317 C CA . SER A 1 161 ? -2.200 5.232 -16.491 1.00 95.62 161 SER A CA 1
ATOM 1318 C C . SER A 1 161 ? -1.190 4.979 -15.373 1.00 95.62 161 SER A C 1
ATOM 1320 O O . SER A 1 161 ? -0.209 5.707 -15.292 1.00 95.62 161 SER A O 1
ATOM 1322 N N . LEU A 1 162 ? -1.383 3.937 -14.554 1.00 95.12 162 LEU A N 1
ATOM 1323 C CA . LEU A 1 162 ? -0.389 3.537 -13.551 1.00 95.12 162 LEU A CA 1
ATOM 1324 C C . LEU A 1 162 ? 0.948 3.177 -14.201 1.00 95.12 162 LEU A C 1
ATOM 1326 O O . LEU A 1 162 ? 1.994 3.581 -13.707 1.00 95.12 162 LEU A O 1
ATOM 1330 N N . TRP A 1 163 ? 0.913 2.457 -15.321 1.00 97.00 163 TRP A N 1
ATOM 1331 C CA . TRP A 1 163 ? 2.128 2.121 -16.050 1.00 97.00 163 TRP A CA 1
ATOM 1332 C C . TRP A 1 163 ? 2.801 3.357 -16.656 1.00 97.00 163 TRP A C 1
ATOM 1334 O O . TRP A 1 163 ? 3.999 3.530 -16.477 1.00 97.00 163 TRP A O 1
ATOM 1344 N N . LEU A 1 164 ? 2.046 4.254 -17.295 1.00 96.50 164 LEU A N 1
ATOM 1345 C CA . LEU A 1 164 ? 2.600 5.500 -17.837 1.00 96.50 164 LEU A C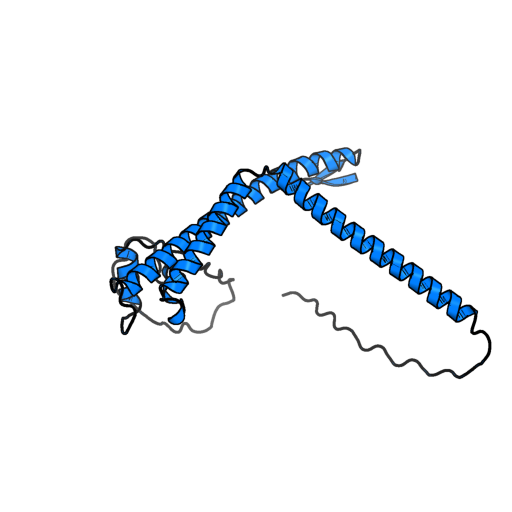A 1
ATOM 1346 C C . LEU A 1 164 ? 3.234 6.369 -16.746 1.00 96.50 164 LEU A C 1
ATOM 1348 O O . LEU A 1 164 ? 4.359 6.809 -16.918 1.00 96.50 164 LEU A O 1
ATOM 1352 N N . LYS A 1 165 ? 2.578 6.525 -15.587 1.00 96.00 165 LYS A N 1
ATOM 1353 C CA . LYS A 1 165 ? 3.151 7.255 -14.443 1.00 96.00 165 LYS A CA 1
ATOM 1354 C C . LYS A 1 165 ? 4.486 6.656 -13.981 1.00 96.00 165 LYS A C 1
ATOM 1356 O O . LYS A 1 165 ? 5.402 7.405 -13.657 1.00 96.00 165 LYS A O 1
ATOM 1361 N N . ASP A 1 166 ? 4.594 5.326 -13.940 1.00 96.62 166 ASP A N 1
ATOM 1362 C CA . ASP A 1 166 ? 5.849 4.653 -13.584 1.00 96.62 166 ASP A CA 1
ATOM 1363 C C . ASP A 1 166 ? 6.934 4.865 -14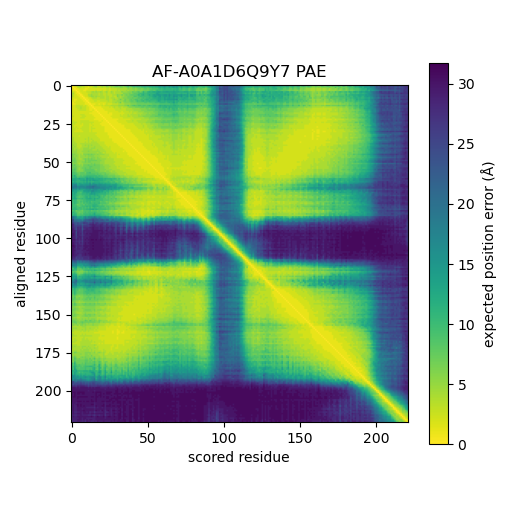.656 1.00 96.62 166 ASP A C 1
ATOM 1365 O O . ASP A 1 166 ? 8.100 5.025 -14.305 1.00 96.62 166 ASP A O 1
ATOM 1369 N N . LEU A 1 167 ? 6.568 4.868 -15.944 1.00 96.88 167 LEU A N 1
ATOM 1370 C CA . LEU A 1 167 ? 7.502 5.140 -17.043 1.00 96.88 167 LEU A CA 1
ATOM 1371 C C . LEU A 1 167 ? 7.985 6.594 -17.021 1.00 96.88 167 LEU A C 1
ATOM 1373 O O . LEU A 1 167 ? 9.185 6.814 -17.113 1.00 96.88 167 LEU A O 1
ATOM 1377 N N . ASP A 1 168 ? 7.089 7.557 -16.795 1.00 97.25 168 ASP A N 1
ATOM 1378 C CA . ASP A 1 168 ? 7.441 8.976 -16.658 1.00 97.25 168 ASP A CA 1
ATOM 1379 C C . ASP A 1 168 ? 8.370 9.209 -15.456 1.00 97.25 168 ASP A C 1
ATOM 1381 O O . ASP A 1 168 ? 9.260 10.057 -15.491 1.00 97.25 168 ASP A O 1
ATOM 1385 N N . ALA A 1 169 ? 8.141 8.491 -14.351 1.00 97.56 169 ALA A N 1
ATOM 1386 C CA . ALA A 1 169 ? 9.014 8.550 -13.183 1.00 97.56 169 ALA A CA 1
ATOM 1387 C C . ALA A 1 169 ? 10.387 7.931 -13.481 1.00 97.56 169 ALA A C 1
ATOM 1389 O O . ALA A 1 169 ? 11.405 8.493 -13.089 1.00 97.56 169 ALA A O 1
ATOM 1390 N N . PHE A 1 170 ? 10.413 6.804 -14.195 1.00 97.38 170 PHE A N 1
ATOM 1391 C CA . PHE A 1 170 ? 11.647 6.144 -14.608 1.00 97.38 170 PHE A CA 1
ATOM 1392 C C . PHE A 1 170 ? 12.474 7.009 -15.568 1.00 97.38 170 PHE A C 1
ATOM 1394 O O . PHE A 1 170 ? 13.674 7.150 -15.360 1.00 97.38 170 PHE A O 1
ATOM 1401 N N . GLU A 1 171 ? 11.844 7.618 -16.573 1.00 97.00 171 GLU A N 1
ATOM 1402 C CA . GLU A 1 171 ? 12.509 8.485 -17.554 1.00 97.00 171 GLU A CA 1
ATOM 1403 C C . GLU A 1 171 ? 13.160 9.699 -16.879 1.00 97.00 171 GLU A C 1
ATOM 1405 O O . GLU A 1 171 ? 14.325 9.987 -17.128 1.00 97.00 171 GLU A O 1
ATOM 1410 N N . LYS A 1 172 ? 12.469 10.336 -15.924 1.00 96.81 172 LYS A N 1
ATOM 1411 C CA . LYS A 1 172 ? 13.034 11.455 -15.149 1.00 96.81 172 LYS A CA 1
ATOM 1412 C C . LYS A 1 172 ? 14.280 11.072 -14.358 1.00 96.81 172 LYS A C 1
ATOM 1414 O O . LYS A 1 172 ? 15.227 11.849 -14.306 1.00 96.81 172 LYS A O 1
ATOM 1419 N N . GLU A 1 173 ? 14.270 9.914 -13.704 1.00 96.81 173 GLU A N 1
ATOM 1420 C CA . GLU A 1 173 ? 15.438 9.442 -12.951 1.00 96.81 173 GLU A CA 1
ATOM 1421 C C . GLU A 1 173 ? 16.585 9.047 -13.892 1.00 96.81 173 GLU A C 1
ATOM 1423 O O . GLU A 1 173 ? 17.752 9.266 -13.570 1.00 96.81 173 GLU A O 1
ATOM 1428 N N . LEU A 1 174 ? 16.267 8.521 -15.079 1.00 96.75 174 LEU A N 1
ATOM 1429 C CA . LEU A 1 174 ? 17.263 8.213 -16.101 1.00 96.75 174 LEU A CA 1
ATOM 1430 C C . LEU A 1 174 ? 17.932 9.488 -16.638 1.00 96.75 174 LEU A C 1
ATOM 1432 O O . LEU A 1 174 ? 19.157 9.546 -16.693 1.00 96.75 174 LEU A O 1
ATOM 1436 N N . ASP A 1 175 ? 17.154 10.539 -16.909 1.00 96.31 175 ASP A N 1
ATOM 1437 C CA . ASP A 1 175 ? 17.675 11.848 -17.319 1.00 96.31 175 ASP A CA 1
ATOM 1438 C C . ASP A 1 175 ? 18.636 12.442 -16.278 1.00 96.31 175 ASP A C 1
ATOM 1440 O O . ASP A 1 175 ? 19.626 13.091 -16.626 1.00 96.31 175 ASP A O 1
ATOM 1444 N N . VAL A 1 176 ? 18.346 12.247 -14.986 1.00 96.75 176 VAL A N 1
ATOM 1445 C CA . VAL A 1 176 ? 19.219 12.699 -13.894 1.00 96.75 176 VAL A CA 1
ATOM 1446 C C . VAL A 1 176 ? 20.541 11.936 -13.911 1.00 96.75 176 VAL A C 1
ATOM 1448 O O . VAL A 1 176 ? 21.595 12.565 -13.803 1.00 96.75 176 VAL A O 1
ATOM 1451 N N . LEU A 1 177 ? 20.507 10.611 -14.072 1.00 95.75 177 LEU A N 1
ATOM 1452 C CA . LEU A 1 177 ? 21.719 9.791 -14.153 1.00 95.75 177 LEU A CA 1
ATOM 1453 C C . LEU A 1 177 ? 22.583 10.176 -15.357 1.00 95.75 177 LEU A C 1
ATOM 1455 O O . LEU A 1 177 ? 23.776 10.423 -15.189 1.00 95.75 177 LEU A O 1
ATOM 1459 N N . ASP A 1 178 ? 21.976 10.341 -16.531 1.00 94.56 178 ASP A N 1
ATOM 1460 C CA . ASP A 1 178 ? 22.692 10.746 -17.743 1.00 94.56 178 ASP A CA 1
ATOM 1461 C C . ASP A 1 178 ? 23.361 12.123 -17.568 1.00 94.56 178 ASP A C 1
ATOM 1463 O O . ASP A 1 178 ? 24.509 12.338 -17.972 1.00 94.56 178 ASP A O 1
ATOM 1467 N N . GLN A 1 179 ? 22.684 13.070 -16.906 1.00 94.88 179 GLN A N 1
ATOM 1468 C CA . GLN A 1 179 ? 23.260 14.378 -16.575 1.00 94.88 179 GLN A CA 1
ATOM 1469 C C . GLN A 1 179 ? 24.426 14.278 -15.586 1.00 94.88 179 GLN A C 1
ATOM 1471 O O . GLN A 1 179 ? 25.403 15.026 -15.714 1.00 94.88 179 GLN A O 1
ATOM 1476 N N . MET A 1 180 ? 24.332 13.386 -14.597 1.00 93.38 180 MET A N 1
ATOM 1477 C CA . MET A 1 180 ? 25.408 13.139 -13.639 1.00 93.38 180 MET A CA 1
ATOM 1478 C C . MET A 1 180 ? 26.638 12.556 -14.336 1.00 93.38 180 MET A C 1
ATOM 1480 O O . MET A 1 180 ? 27.733 13.096 -14.159 1.00 93.38 180 MET A O 1
ATOM 1484 N N . ASP A 1 181 ? 26.457 11.547 -15.187 1.00 93.94 181 ASP A N 1
ATOM 1485 C CA . ASP A 1 181 ? 27.540 10.912 -15.942 1.00 93.94 181 ASP A CA 1
ATOM 1486 C C . ASP A 1 181 ? 28.240 11.923 -16.866 1.00 93.94 181 ASP A C 1
ATOM 1488 O O . ASP A 1 181 ? 29.467 12.069 -16.830 1.00 93.94 181 ASP A O 1
ATOM 1492 N N . LEU A 1 182 ? 27.471 12.727 -17.610 1.00 93.31 182 LEU A N 1
ATOM 1493 C CA . LEU A 1 182 ? 28.010 13.814 -18.437 1.00 93.31 182 LEU A CA 1
ATOM 1494 C C . LEU A 1 182 ? 28.793 14.843 -17.606 1.00 93.31 182 LEU A C 1
ATOM 1496 O O . LEU A 1 182 ? 29.867 15.305 -18.010 1.00 93.31 182 LEU A O 1
ATOM 1500 N N . ALA A 1 183 ? 28.280 15.223 -16.432 1.00 93.12 183 ALA A N 1
ATOM 1501 C CA . ALA A 1 183 ? 28.965 16.156 -15.546 1.00 93.12 183 ALA A CA 1
ATOM 1502 C C . ALA A 1 183 ? 30.284 15.571 -15.014 1.00 93.12 183 ALA A C 1
ATOM 1504 O O . ALA A 1 183 ? 31.295 16.284 -14.960 1.00 93.12 183 ALA A O 1
ATOM 1505 N N . GLU A 1 184 ? 30.305 14.286 -14.657 1.00 93.19 184 GLU A N 1
ATOM 1506 C CA . GLU A 1 184 ? 31.509 13.580 -14.223 1.00 93.19 184 GLU A CA 1
ATOM 1507 C C . GLU A 1 184 ? 32.559 13.483 -15.332 1.00 93.19 184 GLU A C 1
ATOM 1509 O O . GLU A 1 184 ? 33.746 13.734 -15.077 1.00 93.19 184 GLU A O 1
ATOM 1514 N N . GLU A 1 185 ? 32.143 13.193 -16.566 1.00 90.94 185 GLU A N 1
ATOM 1515 C CA . GLU A 1 185 ? 33.023 13.173 -17.735 1.00 90.94 185 GLU A CA 1
ATOM 1516 C C . GLU A 1 185 ? 33.654 14.545 -17.984 1.00 90.94 185 GLU A C 1
ATOM 1518 O O . GLU A 1 185 ? 34.882 14.656 -18.085 1.00 90.94 185 GLU A O 1
ATOM 1523 N N . VAL A 1 186 ? 32.855 15.617 -17.969 1.00 91.00 186 VAL A N 1
ATOM 1524 C CA . VAL A 1 186 ? 33.353 16.995 -18.116 1.00 91.00 186 VAL A CA 1
ATOM 1525 C C . VAL A 1 186 ? 34.337 17.348 -17.001 1.00 91.00 186 VAL A C 1
ATOM 1527 O O . VAL A 1 186 ? 35.380 17.964 -17.251 1.00 91.00 186 VAL A O 1
ATOM 1530 N N . GLN A 1 187 ? 34.048 16.961 -15.757 1.00 89.00 187 GLN A N 1
ATOM 1531 C CA . GLN A 1 187 ? 34.975 17.172 -14.647 1.00 89.00 187 GLN A CA 1
ATOM 1532 C C . GLN A 1 187 ? 36.267 16.363 -14.821 1.00 89.00 187 GLN A C 1
ATOM 1534 O O . GLN A 1 187 ? 37.356 16.881 -14.558 1.00 89.00 187 GLN A O 1
ATOM 1539 N N . ARG A 1 188 ? 36.181 15.113 -15.286 1.00 89.75 188 ARG A N 1
ATOM 1540 C CA . ARG A 1 188 ? 37.343 14.263 -15.570 1.00 89.75 188 ARG A CA 1
ATOM 1541 C C . ARG A 1 188 ? 38.208 14.871 -16.668 1.00 89.75 188 ARG A C 1
ATOM 1543 O O . ARG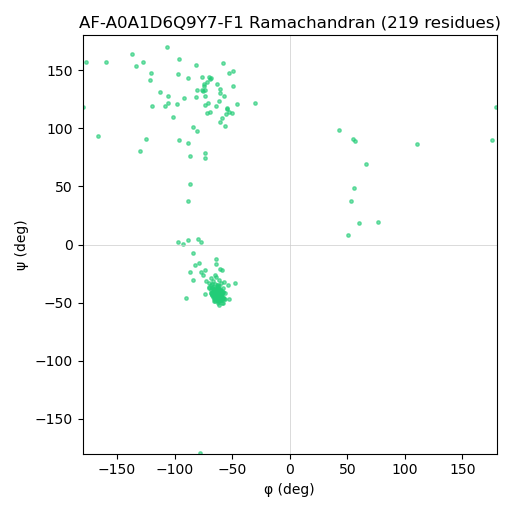 A 1 188 ? 39.427 14.934 -16.504 1.00 89.75 188 ARG A O 1
ATOM 1550 N N . GLU A 1 189 ? 37.605 15.388 -17.733 1.00 86.38 189 GLU A N 1
ATOM 1551 C CA . GLU A 1 189 ? 38.327 16.107 -18.778 1.00 86.38 189 GLU A CA 1
ATOM 1552 C C . GLU A 1 189 ? 39.014 17.373 -18.26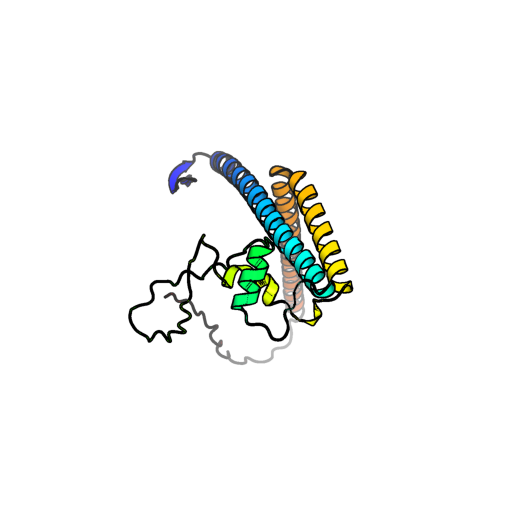2 1.00 86.38 189 GLU A C 1
ATOM 1554 O O . GLU A 1 189 ? 40.166 17.626 -18.624 1.00 86.38 189 GLU A O 1
ATOM 1559 N N . LYS A 1 190 ? 38.341 18.163 -17.413 1.00 85.62 190 LYS A N 1
ATOM 1560 C CA . LYS A 1 190 ? 38.935 19.353 -16.780 1.00 85.62 190 LYS A CA 1
ATOM 1561 C C . LYS A 1 190 ? 40.162 18.973 -15.950 1.00 85.62 190 LYS A C 1
ATOM 1563 O O . LYS A 1 190 ? 41.227 19.543 -16.180 1.00 85.62 190 LYS A O 1
ATOM 1568 N N . ARG A 1 191 ? 40.065 17.932 -15.110 1.00 86.81 191 ARG A N 1
ATOM 1569 C CA . ARG A 1 191 ? 41.202 17.398 -14.330 1.00 86.81 191 ARG A CA 1
ATOM 1570 C C . ARG A 1 191 ? 42.370 16.964 -15.228 1.00 86.81 191 ARG A C 1
ATOM 1572 O O . ARG A 1 191 ? 43.526 17.246 -14.917 1.00 86.81 191 ARG A O 1
ATOM 1579 N N . ILE A 1 192 ? 42.090 16.318 -16.364 1.00 83.06 192 ILE A N 1
ATOM 1580 C CA . ILE A 1 192 ? 43.120 15.900 -17.336 1.00 83.06 192 ILE A CA 1
ATOM 1581 C C . ILE A 1 192 ? 43.769 17.116 -18.027 1.00 83.06 192 ILE A C 1
ATOM 1583 O O . ILE A 1 192 ? 44.990 17.147 -18.207 1.00 83.06 192 ILE A O 1
ATOM 1587 N N . LYS A 1 193 ? 42.978 18.126 -18.411 1.00 77.00 193 LYS A N 1
ATOM 1588 C CA . LYS A 1 193 ? 43.454 19.358 -19.068 1.00 77.00 193 LYS A CA 1
ATOM 1589 C C . LYS A 1 193 ? 44.289 20.228 -18.114 1.00 77.00 193 LYS A C 1
ATOM 1591 O O . LYS A 1 193 ? 45.319 20.759 -18.528 1.00 77.00 193 LYS A O 1
ATOM 1596 N N . GLU A 1 194 ? 43.904 20.319 -16.843 1.00 72.25 194 GLU A N 1
ATOM 1597 C CA . GLU A 1 194 ? 44.664 21.005 -15.787 1.00 72.25 194 GLU A CA 1
ATOM 1598 C C . GLU A 1 194 ? 45.977 20.275 -15.467 1.00 72.25 194 GLU A C 1
ATOM 1600 O O . GLU A 1 194 ? 47.034 20.908 -15.407 1.00 72.25 194 GLU A O 1
ATOM 1605 N N . GLY A 1 195 ? 45.953 18.939 -15.396 1.00 66.12 195 GLY A N 1
ATOM 1606 C CA . GLY A 1 195 ? 47.157 18.117 -15.233 1.00 66.12 195 GLY A CA 1
ATOM 1607 C C . GLY A 1 195 ? 48.168 18.255 -16.382 1.00 66.12 195 GLY A C 1
ATOM 1608 O O . GLY A 1 195 ? 49.372 18.187 -16.147 1.00 66.12 195 GLY A O 1
ATOM 1609 N N . LYS A 1 196 ? 47.711 18.523 -17.617 1.00 60.41 196 LYS A N 1
ATOM 1610 C CA . LYS A 1 196 ? 48.590 18.782 -18.776 1.00 60.41 196 LYS A CA 1
ATOM 1611 C C . LYS A 1 196 ? 49.215 20.185 -18.795 1.00 60.41 196 LYS A C 1
ATOM 1613 O O . LYS A 1 196 ? 50.270 20.346 -19.402 1.00 60.41 196 LYS A O 1
ATOM 1618 N N . LYS A 1 197 ? 48.619 21.191 -18.138 1.00 50.91 197 LYS A N 1
ATOM 1619 C CA . LYS A 1 197 ? 49.211 22.544 -18.008 1.00 50.91 197 LYS A CA 1
ATOM 1620 C C . LYS A 1 197 ? 50.241 22.649 -16.873 1.00 50.91 197 LYS A C 1
ATOM 1622 O O . LYS A 1 197 ? 51.069 23.553 -16.897 1.00 50.91 197 LYS A O 1
ATOM 1627 N N . GLY A 1 198 ? 50.242 21.712 -15.924 1.00 44.03 198 GLY A N 1
ATOM 1628 C CA . GLY A 1 198 ? 51.201 21.622 -14.815 1.00 44.03 198 GLY A CA 1
ATOM 1629 C C . GLY A 1 198 ? 52.474 20.828 -15.130 1.00 44.03 198 GLY A C 1
ATOM 1630 O O . GLY A 1 198 ? 52.966 20.088 -14.283 1.00 44.03 198 GLY A O 1
ATOM 1631 N N . GLY A 1 199 ? 53.013 20.930 -16.345 1.00 41.25 199 GLY A N 1
ATOM 1632 C CA . GLY A 1 199 ? 54.264 20.273 -16.721 1.00 41.25 199 GLY A CA 1
ATOM 1633 C C . GLY A 1 199 ? 55.489 21.119 -16.386 1.00 41.25 199 GLY A C 1
ATOM 1634 O O . GLY A 1 199 ? 56.055 21.707 -17.298 1.00 41.25 199 GLY A O 1
ATOM 1635 N N . SER A 1 200 ? 55.887 21.194 -15.107 1.00 46.53 200 SER A N 1
ATOM 1636 C CA . SER A 1 200 ? 57.286 21.359 -14.645 1.00 46.53 200 SER A CA 1
ATOM 1637 C C . SER A 1 200 ? 57.354 21.517 -13.121 1.00 46.53 200 SER A C 1
ATOM 1639 O O . SER A 1 200 ? 57.323 22.632 -12.607 1.00 46.53 200 SER A O 1
ATOM 1641 N N . LYS A 1 201 ? 57.487 20.400 -12.398 1.00 37.34 201 LYS A N 1
ATOM 1642 C CA . LYS A 1 201 ? 58.485 20.202 -11.325 1.00 37.34 201 LYS A CA 1
ATOM 1643 C C . LYS A 1 201 ? 58.336 18.796 -10.747 1.00 37.34 201 LYS A C 1
ATOM 1645 O O . LYS A 1 201 ? 57.294 18.423 -10.220 1.00 37.34 201 LYS A O 1
ATOM 1650 N N . ALA A 1 202 ? 59.400 18.015 -10.888 1.00 45.78 202 ALA A N 1
ATOM 1651 C CA . ALA A 1 202 ? 59.534 16.688 -10.309 1.00 45.78 202 ALA A CA 1
ATOM 1652 C C . ALA A 1 202 ? 59.517 16.746 -8.771 1.00 45.78 202 ALA A C 1
ATOM 1654 O O . ALA A 1 202 ? 60.189 17.593 -8.186 1.00 45.78 202 ALA A O 1
ATOM 1655 N N . ALA A 1 203 ? 58.813 15.809 -8.128 1.00 44.72 203 ALA A N 1
ATOM 1656 C CA . ALA A 1 203 ? 59.009 15.430 -6.724 1.00 44.72 203 ALA A CA 1
ATOM 1657 C C . ALA A 1 203 ? 58.417 14.020 -6.465 1.00 44.72 203 ALA A C 1
ATOM 1659 O O . ALA A 1 203 ? 57.604 13.551 -7.259 1.00 44.72 203 ALA A O 1
ATOM 1660 N N . PRO A 1 204 ? 58.863 13.290 -5.425 1.00 46.75 204 PRO A N 1
ATOM 1661 C CA . PRO A 1 204 ? 59.366 11.926 -5.588 1.00 46.75 204 PRO A CA 1
ATOM 1662 C C . PRO A 1 204 ? 58.352 10.805 -5.311 1.00 46.75 204 PRO A C 1
ATOM 1664 O O . PRO A 1 204 ? 57.378 10.968 -4.577 1.00 46.75 204 PRO A O 1
ATOM 1667 N N . LYS A 1 205 ? 58.664 9.621 -5.861 1.00 49.09 205 LYS A N 1
ATOM 1668 C CA . LYS A 1 205 ? 57.996 8.331 -5.616 1.00 49.09 205 LYS A CA 1
ATOM 1669 C C . LYS A 1 205 ? 57.767 8.089 -4.116 1.00 49.09 205 LYS A C 1
ATOM 1671 O O . LYS A 1 205 ? 58.729 7.948 -3.362 1.00 49.09 205 LYS A O 1
ATOM 1676 N N . LYS A 1 206 ? 56.505 7.913 -3.710 1.00 42.72 206 LYS A N 1
ATOM 1677 C CA . LYS A 1 206 ? 56.136 7.205 -2.475 1.00 42.72 206 LYS A CA 1
ATOM 1678 C C . LYS 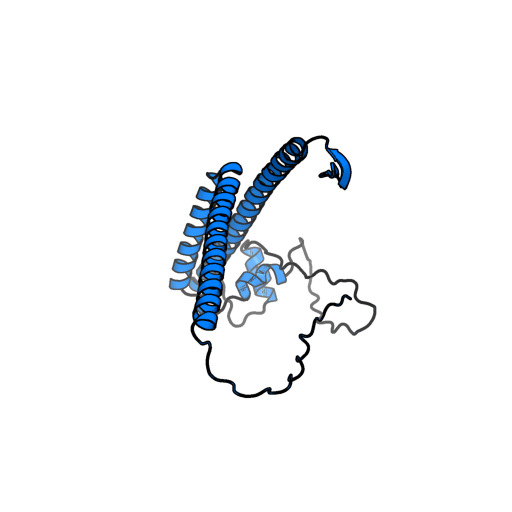A 1 206 ? 55.404 5.910 -2.827 1.00 42.72 206 LYS A C 1
ATOM 1680 O O . LYS A 1 206 ? 54.534 5.887 -3.689 1.00 42.72 206 LYS A O 1
ATOM 1685 N N . GLN A 1 207 ? 55.866 4.842 -2.185 1.00 46.06 207 GLN A N 1
ATOM 1686 C CA . GLN A 1 207 ? 55.508 3.437 -2.379 1.00 46.06 207 GLN A CA 1
ATOM 1687 C C . GLN A 1 207 ? 54.005 3.150 -2.199 1.00 46.06 207 GLN A C 1
ATOM 1689 O O . GLN A 1 207 ? 53.331 3.876 -1.463 1.00 46.06 207 GLN A O 1
ATOM 1694 N N . PRO A 1 208 ? 53.485 2.068 -2.810 1.00 43.19 208 PRO A N 1
ATOM 1695 C CA . PRO A 1 208 ? 52.080 1.704 -2.698 1.00 43.19 208 PRO A CA 1
ATOM 1696 C C . PRO A 1 208 ? 51.778 1.195 -1.283 1.00 43.19 208 PRO A C 1
ATOM 1698 O O . PRO A 1 208 ? 52.364 0.214 -0.822 1.00 43.19 208 PRO A O 1
ATOM 1701 N N . LYS A 1 209 ? 50.843 1.849 -0.585 1.00 46.38 209 LYS A N 1
ATOM 1702 C CA . LYS A 1 209 ? 50.212 1.263 0.601 1.00 46.38 209 LYS A CA 1
ATOM 1703 C C . LYS A 1 209 ? 49.103 0.321 0.138 1.00 46.38 209 LYS A C 1
ATOM 1705 O O . LYS A 1 209 ? 48.260 0.697 -0.669 1.00 46.38 209 LYS A O 1
ATOM 1710 N N . LYS A 1 210 ? 49.183 -0.915 0.632 1.00 43.56 210 LYS A N 1
ATOM 1711 C CA . LYS A 1 210 ? 48.290 -2.045 0.358 1.00 43.56 210 LYS A CA 1
ATOM 1712 C C . LYS A 1 210 ? 46.818 -1.652 0.520 1.00 43.56 210 LYS A C 1
ATOM 1714 O O . LYS A 1 210 ? 46.463 -1.004 1.503 1.00 43.56 210 LYS A O 1
ATOM 1719 N N . ALA A 1 211 ? 45.988 -2.085 -0.427 1.00 43.50 211 ALA A N 1
ATOM 1720 C CA . ALA A 1 211 ? 44.537 -2.022 -0.321 1.00 43.50 211 ALA A CA 1
ATOM 1721 C C . ALA A 1 211 ? 44.067 -2.843 0.891 1.00 43.50 211 ALA A C 1
ATOM 1723 O O . ALA A 1 211 ? 44.484 -3.990 1.066 1.00 43.50 211 ALA A O 1
ATOM 1724 N N . ALA A 1 212 ? 43.221 -2.245 1.729 1.00 45.53 212 ALA A N 1
ATOM 1725 C CA . ALA A 1 212 ? 42.433 -2.985 2.705 1.00 45.53 212 ALA A CA 1
ATOM 1726 C C . ALA A 1 212 ? 41.331 -3.762 1.955 1.00 45.53 212 ALA A C 1
ATOM 1728 O O . ALA A 1 212 ? 40.768 -3.220 0.999 1.00 45.53 212 ALA A O 1
ATOM 1729 N N . PRO A 1 213 ? 41.027 -5.013 2.337 1.00 40.75 213 PRO A N 1
ATOM 1730 C CA . PRO A 1 213 ? 40.022 -5.806 1.650 1.00 40.75 213 PRO A CA 1
ATOM 1731 C C . PRO A 1 213 ? 38.630 -5.276 2.001 1.00 40.75 213 PRO A C 1
ATOM 1733 O O . PRO A 1 213 ? 38.279 -5.148 3.174 1.00 40.75 213 PRO A O 1
ATOM 1736 N N . ILE A 1 214 ? 37.826 -4.986 0.980 1.00 43.38 214 ILE A N 1
ATOM 1737 C CA . ILE A 1 214 ? 36.380 -4.843 1.142 1.00 43.38 214 ILE A CA 1
ATOM 1738 C C . ILE A 1 214 ? 35.855 -6.259 1.384 1.00 43.38 214 ILE A C 1
ATOM 1740 O O . ILE A 1 214 ? 35.981 -7.123 0.516 1.00 43.38 214 ILE A O 1
ATOM 1744 N N . LYS A 1 215 ? 35.337 -6.514 2.590 1.00 38.03 215 LYS A N 1
ATOM 1745 C CA . LYS A 1 215 ? 34.636 -7.756 2.923 1.00 38.03 215 LYS A CA 1
ATOM 1746 C C . LYS A 1 215 ? 33.444 -7.917 1.980 1.00 38.03 215 LYS A C 1
ATOM 1748 O O . LYS A 1 215 ? 32.460 -7.192 2.093 1.00 38.03 215 LYS A O 1
ATOM 1753 N N . LEU A 1 216 ? 33.552 -8.880 1.075 1.00 39.53 216 LEU A N 1
ATOM 1754 C CA . LEU A 1 216 ? 32.417 -9.519 0.437 1.00 39.53 216 LEU A CA 1
ATOM 1755 C C . LEU A 1 216 ? 31.969 -10.622 1.403 1.00 39.53 216 LEU A C 1
ATOM 1757 O O . LEU A 1 216 ? 32.624 -11.656 1.487 1.00 39.53 216 LEU A O 1
ATOM 1761 N N . GLU A 1 217 ? 30.914 -10.394 2.181 1.00 34.97 217 GLU A N 1
ATOM 1762 C CA . GLU A 1 217 ? 30.199 -11.511 2.803 1.00 34.97 217 GLU A CA 1
ATOM 1763 C C . GLU A 1 217 ? 29.002 -11.842 1.915 1.00 34.97 217 GLU A C 1
ATOM 1765 O O . GLU A 1 217 ? 27.922 -11.267 2.009 1.00 34.97 217 GLU A O 1
ATOM 1770 N N . SER A 1 218 ? 29.278 -12.749 0.979 1.00 38.31 218 SER A N 1
ATOM 1771 C CA . SER A 1 218 ? 28.314 -13.682 0.417 1.00 38.31 218 SER A CA 1
ATOM 1772 C C . SER A 1 218 ? 28.472 -15.015 1.150 1.00 38.31 218 SER A C 1
ATOM 1774 O O . SER A 1 218 ? 29.558 -15.589 1.113 1.00 38.31 218 SER A O 1
ATOM 1776 N N . SER A 1 219 ? 27.414 -15.490 1.792 1.00 34.19 219 SER A N 1
ATOM 1777 C CA . SER A 1 219 ? 26.978 -16.895 1.828 1.00 34.19 219 SER A CA 1
ATOM 1778 C C . SER A 1 219 ? 25.727 -16.919 2.707 1.00 34.19 219 SER A C 1
ATOM 1780 O O . SER A 1 219 ? 25.746 -16.380 3.806 1.00 34.19 219 SER A O 1
ATOM 1782 N N . THR A 1 220 ? 24.557 -17.307 2.207 1.00 37.28 220 THR A N 1
ATOM 1783 C CA . THR A 1 220 ? 24.214 -18.705 1.910 1.00 37.28 220 THR A CA 1
ATOM 1784 C C . THR A 1 220 ? 24.406 -19.568 3.151 1.00 37.28 220 THR A C 1
ATOM 1786 O O . THR A 1 220 ? 25.499 -20.075 3.376 1.00 37.28 220 THR A O 1
ATOM 1789 N N . GLU A 1 221 ? 23.333 -19.699 3.923 1.00 44.72 221 GLU A N 1
ATOM 1790 C CA . GLU A 1 221 ? 22.714 -20.973 4.311 1.00 44.72 221 GLU A CA 1
ATOM 1791 C C . GLU A 1 221 ? 21.211 -20.732 4.497 1.00 44.72 221 GLU A C 1
ATOM 1793 O O . GLU A 1 221 ? 20.851 -19.629 4.975 1.00 44.72 221 GLU A O 1
#